Protein AF-A0A1L5KWE6-F1 (afdb_monomer)

pLDDT: mean 94.09, std 4.82, range [75.38, 98.75]

Foldseek 3Di:
DQVCCCVPVVDGPDDDDFAAAAEAEQVRHGDDPVVVRDDDVVVLCVPQNPLLVLLLVLAPGFGPDYHYDDVVSSVVSSVLLVLLVVLLVLLLVLCPPHDAALDADPDDDLLLLQLLQLLLVLLAVLVVCVVVVVRNRNSVSLSCSVPPNLRVPLSVVLVVQLPDPDVVSNSNSSNSSLNSSLLSLLSCCVRRVPSSFVSNVSGDDDDDTSVPDDHDHRDPVSNDPPSNVVVVVVVVVVVVVVVVCVVVVNDPPDDDDDDD

Mean predicted aligned error: 4.68 Å

Sequence (260 aa):
MIFSGLEHMGEVPFNTVFFHGLIRDAQGRKMSKSLGNGVDPLDVISVYGADALRFTLVTGNSPGNDLRFSEEKVSASRNFANKIWNAARFILMNIEGKDIDCALPKKLYTSDKWILNRFNNVTAAVTENLEKFELGMAVSKLYDFIWDDFCDWYIELAKIRMNGADEESADSARRVLVWTMSNTLKLLHPFMPYITEEIWQTLPHDGEALIVAKWPEYDEALSFPQEAKNLENVMALIRAIRTRRNEMNVPPSKKAHIYI

Nearest PDB structures (foldseek):
  1gax-assembly2_B  TM=9.370E-01  e=2.583E-15  Thermus thermophilus
  7d5c-assembly1_A  TM=8.751E-01  e=4.497E-12  Saccharomyces cerevisiae S288C
  5ah5-assembly2_A  TM=8.494E-01  e=1.242E-09  Rhizobium rhizogenes K84
  6ykw-assembly1_A  TM=8.595E-01  e=3.118E-09  Neisseria gonorrhoeae
  6ykk-assembly1_A  TM=7.856E-01  e=2.332E-09  Neisseria gonorrhoeae

Solvent-accessible surface area (backbone atoms only — not comparable to full-atom values): 14800 Å² total; per-residue (Å²): 104,63,68,55,23,42,74,76,70,70,40,76,80,67,96,77,85,88,62,69,41,53,67,17,29,76,88,64,45,77,51,33,82,90,74,69,54,58,78,61,68,66,63,50,30,76,77,51,32,62,40,13,50,46,39,39,70,38,47,90,40,56,81,59,46,65,45,65,49,50,69,68,54,31,52,51,31,30,51,50,53,50,51,52,51,52,53,50,50,54,50,51,72,71,44,66,98,54,95,63,60,62,57,73,53,94,66,75,51,64,70,51,40,24,54,41,25,50,51,32,53,46,38,43,50,30,51,56,23,51,79,68,67,36,51,16,58,20,49,48,53,51,48,49,42,51,49,55,49,42,54,68,40,46,51,56,56,36,51,56,38,57,73,46,90,49,62,70,55,21,51,31,41,53,21,43,52,51,34,52,49,55,54,49,34,60,72,42,28,89,49,27,50,64,68,31,37,59,52,46,74,74,44,72,70,88,80,93,51,62,93,77,51,81,79,81,70,67,49,78,91,40,63,32,70,68,50,29,51,56,50,49,54,53,51,50,50,51,50,51,52,52,52,53,32,56,78,66,69,51,59,88,88,56,88,76,93,82,89,131

Structure (mmCIF, N/CA/C/O backbone):
data_AF-A0A1L5KWE6-F1
#
_entry.id   AF-A0A1L5KWE6-F1
#
loop_
_atom_site.group_PDB
_atom_site.id
_atom_site.type_symbol
_atom_site.label_atom_id
_atom_site.label_alt_id
_atom_site.label_comp_id
_atom_site.label_asym_id
_atom_site.label_entity_id
_atom_site.label_seq_id
_atom_site.pdbx_PDB_ins_code
_atom_site.Cartn_x
_atom_site.Cartn_y
_atom_site.Cartn_z
_atom_site.occupancy
_atom_site.B_iso_or_equiv
_atom_site.auth_seq_id
_atom_site.auth_comp_id
_atom_site.auth_asym_id
_atom_site.auth_atom_id
_atom_site.pdbx_PDB_model_num
ATOM 1 N N . MET A 1 1 ? -17.454 -5.343 32.285 1.00 89.94 1 MET A N 1
ATOM 2 C CA . MET A 1 1 ? -16.500 -6.247 31.604 1.00 89.94 1 MET A CA 1
ATOM 3 C C . MET A 1 1 ? -15.347 -6.613 32.522 1.00 89.94 1 MET A C 1
ATOM 5 O O . MET A 1 1 ? -15.359 -7.734 32.991 1.00 89.94 1 MET A O 1
ATOM 9 N N . ILE A 1 2 ? -14.429 -5.695 32.859 1.00 94.44 2 ILE A N 1
ATOM 10 C CA . ILE A 1 2 ? -13.268 -6.012 33.722 1.00 94.44 2 ILE A CA 1
ATOM 11 C C . ILE A 1 2 ? -13.699 -6.558 35.089 1.00 94.44 2 ILE A C 1
ATOM 13 O O . ILE A 1 2 ? -13.338 -7.676 35.432 1.00 94.44 2 ILE A O 1
ATOM 17 N N . PHE A 1 3 ? -14.535 -5.811 35.821 1.00 95.75 3 PHE A N 1
ATOM 18 C CA . PHE A 1 3 ? -15.067 -6.250 37.118 1.00 95.75 3 PHE A CA 1
ATOM 19 C C . PHE A 1 3 ? -15.735 -7.628 37.045 1.00 95.75 3 PHE A C 1
ATOM 21 O O . PHE A 1 3 ? -15.432 -8.496 37.849 1.00 95.75 3 PHE A O 1
ATOM 28 N N . SER A 1 4 ? -16.599 -7.845 36.052 1.00 96.62 4 SER A N 1
ATOM 29 C CA . SER A 1 4 ? -17.310 -9.116 35.873 1.00 96.62 4 SER A CA 1
ATOM 30 C C . SER A 1 4 ? -16.381 -10.288 35.536 1.00 96.62 4 SER A C 1
ATOM 32 O O . SER A 1 4 ? -16.635 -11.392 35.994 1.00 96.62 4 SER A O 1
ATOM 34 N N . GLY A 1 5 ? -15.321 -10.068 34.748 1.00 97.00 5 GLY A N 1
ATOM 35 C CA . GLY A 1 5 ? -14.329 -11.106 34.444 1.00 97.00 5 GLY A CA 1
ATOM 36 C C . GLY A 1 5 ? -13.553 -11.525 35.690 1.00 97.00 5 GLY A C 1
ATOM 37 O O . GLY A 1 5 ? -13.467 -12.710 35.993 1.00 97.00 5 GLY A O 1
ATOM 38 N N . LEU A 1 6 ? -13.099 -10.548 36.478 1.00 96.75 6 LEU A N 1
ATOM 39 C CA . LEU A 1 6 ? -12.401 -10.819 37.734 1.00 96.75 6 LEU A CA 1
ATOM 40 C C . LEU A 1 6 ? -13.301 -11.526 38.756 1.00 96.75 6 LEU A C 1
ATOM 42 O O . LEU A 1 6 ? -12.870 -12.494 39.369 1.00 96.75 6 LEU A O 1
ATOM 46 N N . GLU A 1 7 ? -14.546 -11.074 38.908 1.00 97.00 7 GLU A N 1
ATOM 47 C CA . GLU A 1 7 ? -15.483 -11.623 39.895 1.00 97.00 7 GLU A CA 1
ATOM 48 C C . GLU A 1 7 ? -15.973 -13.032 39.533 1.00 97.00 7 GLU A C 1
ATOM 50 O O . GLU A 1 7 ? -16.084 -13.893 40.400 1.00 97.00 7 GLU A O 1
ATOM 55 N N . HIS A 1 8 ? -16.294 -13.281 38.261 1.00 98.00 8 HIS A N 1
ATOM 56 C CA . HIS A 1 8 ? -16.962 -14.524 37.859 1.00 98.00 8 HIS A CA 1
ATOM 57 C C . HIS A 1 8 ? -16.028 -15.562 37.236 1.00 98.00 8 HIS A C 1
ATOM 59 O O . HIS A 1 8 ? -16.363 -16.743 37.248 1.00 98.00 8 HIS A O 1
ATOM 65 N N . MET A 1 9 ? -14.880 -15.142 36.698 1.00 96.44 9 MET A N 1
ATOM 66 C CA . MET A 1 9 ? -13.927 -16.023 36.009 1.00 96.44 9 MET A CA 1
ATOM 67 C C . MET A 1 9 ? -12.556 -16.063 36.698 1.00 96.44 9 MET A C 1
ATOM 69 O O . MET A 1 9 ? -11.757 -16.944 36.399 1.00 96.44 9 MET A O 1
ATOM 73 N N . GLY A 1 10 ? -12.268 -15.135 37.621 1.00 96.56 10 GLY A N 1
ATOM 74 C CA . GLY A 1 10 ? -10.981 -15.062 38.322 1.00 96.56 10 GLY A CA 1
ATOM 75 C C . GLY A 1 10 ? -9.814 -14.563 37.461 1.00 96.56 10 GLY A C 1
ATOM 76 O O . GLY A 1 10 ? -8.668 -14.617 37.902 1.00 96.56 10 GLY A O 1
ATOM 77 N N . GLU A 1 11 ? -10.080 -14.063 36.252 1.00 96.25 11 GLU A N 1
ATOM 78 C CA . GLU A 1 11 ? -9.059 -13.627 35.297 1.00 96.25 11 GLU A CA 1
ATOM 79 C C . GLU A 1 11 ? -9.458 -12.345 34.552 1.00 96.25 11 GLU A C 1
ATOM 81 O O . GLU A 1 11 ? -10.630 -11.957 34.490 1.00 96.25 11 GLU A O 1
ATOM 86 N N . VAL A 1 12 ? -8.463 -11.644 33.998 1.00 96.06 12 VAL A N 1
ATOM 87 C CA . VAL A 1 12 ? -8.711 -10.452 33.177 1.00 96.06 12 VAL A CA 1
ATOM 88 C C . VAL A 1 12 ? -9.282 -10.866 31.811 1.00 96.06 12 VAL A C 1
ATOM 90 O O . VAL A 1 12 ? -8.728 -11.751 31.169 1.00 96.06 12 VAL A O 1
ATOM 93 N N . PRO A 1 13 ? -10.360 -10.227 31.315 1.00 95.94 13 PRO A N 1
ATOM 94 C CA . PRO A 1 13 ? -11.033 -10.660 30.082 1.00 95.94 13 PRO A CA 1
ATOM 95 C C . PRO A 1 13 ? -10.270 -10.321 28.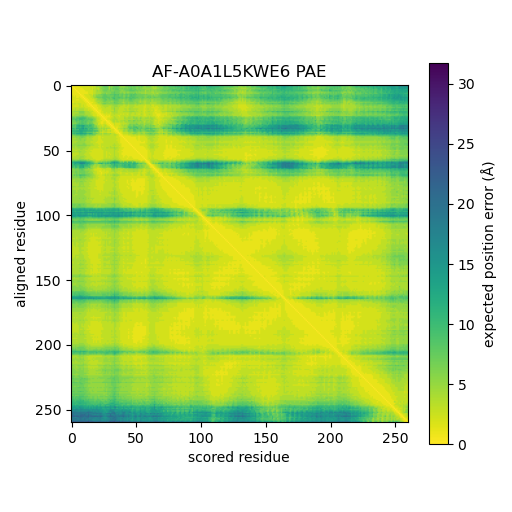789 1.00 95.94 13 PRO A C 1
ATOM 97 O O . PRO A 1 13 ? -10.665 -10.755 27.711 1.00 95.94 13 PRO A O 1
ATOM 100 N N . PHE A 1 14 ? -9.234 -9.485 28.871 1.00 95.38 14 PHE A N 1
ATOM 101 C CA . PHE A 1 14 ? -8.387 -9.078 27.752 1.00 95.38 14 PHE A CA 1
ATOM 102 C C . PHE A 1 14 ? -7.060 -8.522 28.277 1.00 95.38 14 PHE A C 1
ATOM 104 O O . PHE A 1 14 ? -7.020 -7.881 29.329 1.00 95.38 14 PHE A O 1
ATOM 111 N N . ASN A 1 15 ? -5.986 -8.719 27.508 1.00 94.31 15 ASN A N 1
ATOM 112 C CA . ASN A 1 15 ? -4.630 -8.289 27.877 1.00 94.31 15 ASN A CA 1
ATOM 113 C C . ASN A 1 15 ? -4.276 -6.898 27.334 1.00 94.31 15 ASN A C 1
ATOM 115 O O . ASN A 1 15 ? -3.317 -6.271 27.780 1.00 94.31 15 ASN A O 1
ATOM 119 N N . THR A 1 16 ? -5.031 -6.407 26.352 1.00 93.62 16 THR A N 1
ATOM 120 C CA . THR A 1 16 ? -4.781 -5.123 25.694 1.00 93.62 16 THR A CA 1
ATOM 121 C C . THR A 1 16 ? -6.108 -4.467 25.347 1.00 93.62 16 THR A C 1
ATOM 123 O O . THR A 1 16 ? -7.015 -5.119 24.834 1.00 93.62 16 THR A O 1
ATOM 126 N N . VAL A 1 17 ? -6.221 -3.169 25.635 1.00 93.19 17 VAL A N 1
ATOM 127 C CA . VAL A 1 17 ? -7.379 -2.349 25.266 1.00 93.19 17 VAL A CA 1
ATOM 128 C C . VAL A 1 17 ? -6.892 -1.217 24.380 1.00 93.19 17 VAL A C 1
ATOM 130 O O . VAL A 1 17 ? -6.106 -0.379 24.817 1.00 93.19 17 VAL A O 1
ATOM 133 N N . PHE A 1 18 ? -7.370 -1.191 23.141 1.00 90.81 18 PHE A N 1
ATOM 134 C CA . PHE A 1 18 ? -7.074 -0.123 22.199 1.00 90.81 18 PHE A CA 1
ATOM 135 C C . PHE A 1 18 ? -8.194 0.919 22.220 1.00 90.81 18 PHE A C 1
ATOM 137 O O . PHE A 1 18 ? -9.330 0.631 21.844 1.00 90.81 18 PHE A O 1
ATOM 144 N N . PHE A 1 19 ? -7.876 2.136 22.660 1.00 90.31 19 PHE A N 1
ATOM 145 C CA . PHE A 1 19 ? -8.806 3.262 22.639 1.00 90.31 19 PHE A CA 1
ATOM 146 C C . PHE A 1 19 ? -8.541 4.143 21.416 1.00 90.31 19 PHE A C 1
ATOM 148 O O . PHE A 1 19 ? -7.449 4.684 21.245 1.00 90.31 19 PHE A O 1
ATOM 155 N N . HIS A 1 20 ? -9.563 4.336 20.587 1.00 90.19 20 HIS A N 1
ATOM 156 C CA . HIS A 1 20 ? -9.544 5.309 19.499 1.00 90.19 20 HIS A CA 1
ATOM 157 C C . HIS A 1 20 ? -10.384 6.539 19.867 1.00 90.19 20 HIS A C 1
ATOM 159 O O . HIS A 1 20 ? -11.311 6.450 20.676 1.00 90.19 20 HIS A O 1
ATOM 165 N N . GLY A 1 21 ? -10.069 7.692 19.270 1.00 89.19 21 GLY A N 1
ATOM 166 C CA . GLY A 1 21 ? -10.885 8.890 19.440 1.00 89.19 21 GLY A CA 1
ATOM 167 C C . GLY A 1 21 ? -12.236 8.794 18.727 1.00 89.19 21 GLY A C 1
ATOM 168 O O . GLY A 1 21 ? -12.578 7.806 18.069 1.00 89.19 21 GLY A O 1
ATOM 169 N N . LEU A 1 22 ? -13.031 9.844 18.873 1.00 90.56 22 LEU A N 1
ATOM 170 C CA . LEU A 1 22 ? -14.350 9.977 18.274 1.00 90.56 22 LEU A CA 1
ATOM 171 C C . LEU A 1 22 ? -14.261 10.502 16.843 1.00 90.56 22 LEU A C 1
ATOM 173 O O . LEU A 1 22 ? -13.412 11.328 16.505 1.00 90.56 22 LEU A O 1
ATOM 177 N N . ILE A 1 23 ? -15.231 10.097 16.025 1.00 90.06 23 ILE A N 1
ATOM 178 C CA . ILE A 1 23 ? -15.476 10.742 14.739 1.00 90.06 23 ILE A CA 1
ATOM 179 C C . ILE A 1 23 ? -16.300 12.010 14.975 1.00 90.06 23 ILE A C 1
ATOM 181 O O . ILE A 1 23 ? -17.355 12.000 15.620 1.00 90.06 23 ILE A O 1
ATOM 185 N N . ARG A 1 24 ? -15.787 13.124 14.465 1.00 91.44 24 ARG A N 1
ATOM 186 C CA . ARG A 1 24 ? -16.391 14.455 14.526 1.00 91.44 24 ARG A CA 1
ATOM 187 C C . ARG A 1 24 ? -16.827 14.888 13.137 1.00 91.44 24 ARG A C 1
ATOM 189 O O . ARG A 1 24 ? -16.242 14.461 12.143 1.00 91.44 24 ARG A O 1
ATOM 196 N N . ASP A 1 25 ? -17.827 15.759 13.071 1.00 89.19 25 ASP A N 1
ATOM 197 C CA . ASP A 1 25 ? -18.200 16.400 11.810 1.00 89.19 25 ASP A CA 1
ATOM 198 C C . ASP A 1 25 ? -17.075 17.313 11.281 1.00 89.19 25 ASP A C 1
ATOM 200 O O . ASP A 1 25 ? -16.054 17.539 11.945 1.00 89.19 25 ASP A O 1
ATOM 204 N N . ALA A 1 26 ? -17.260 17.858 10.078 1.00 85.75 26 ALA A N 1
ATOM 205 C CA . ALA A 1 26 ? -16.273 18.725 9.434 1.00 85.75 26 ALA A CA 1
ATOM 206 C C . ALA A 1 26 ? -15.937 19.985 10.261 1.00 85.75 26 ALA A C 1
ATOM 208 O O . ALA A 1 26 ? -14.837 20.526 10.148 1.00 85.75 26 ALA A O 1
ATOM 209 N N . GLN A 1 27 ? -16.849 20.431 11.133 1.00 86.62 27 GLN A N 1
ATOM 210 C CA . GLN A 1 27 ? -16.657 21.565 12.042 1.00 86.62 27 GLN A CA 1
ATOM 211 C C . GLN A 1 27 ? -16.052 21.153 13.399 1.00 86.62 27 GLN A C 1
ATOM 213 O O . GLN A 1 27 ? -15.811 22.006 14.252 1.00 86.62 27 GLN A O 1
ATOM 218 N N . GLY A 1 28 ? -15.775 19.865 13.623 1.00 87.69 28 GLY A N 1
ATOM 219 C CA . GLY A 1 28 ? -15.200 19.346 14.864 1.00 87.69 28 GLY A CA 1
ATOM 220 C C . GLY A 1 28 ? -16.219 19.101 15.984 1.00 87.69 28 GLY A C 1
ATOM 221 O O . GLY A 1 28 ? -15.829 18.843 17.127 1.00 87.69 28 GLY A O 1
ATOM 222 N N . ARG A 1 29 ? -17.522 19.150 15.702 1.00 88.00 29 ARG A N 1
ATOM 223 C CA . ARG A 1 29 ? -18.558 18.813 16.685 1.00 88.00 29 ARG A CA 1
ATOM 224 C C . ARG A 1 29 ? -18.723 17.301 16.748 1.00 88.00 29 ARG A C 1
ATOM 226 O O . ARG A 1 29 ? -18.550 16.593 15.758 1.00 88.00 29 ARG A O 1
ATOM 233 N N . LYS A 1 30 ? -19.068 16.795 17.931 1.00 88.44 30 LYS A N 1
ATOM 234 C CA . LYS A 1 30 ? -19.412 15.380 18.101 1.00 88.44 30 LYS A CA 1
ATOM 235 C C . LYS A 1 30 ? -20.597 15.051 17.188 1.00 88.44 30 LYS A C 1
ATOM 237 O O . LYS A 1 30 ? -21.581 15.791 17.191 1.00 88.44 30 LYS A O 1
ATOM 242 N N . MET A 1 31 ? -20.505 13.962 16.431 1.00 89.12 31 MET A N 1
ATOM 243 C CA . MET A 1 31 ? -21.646 13.470 15.662 1.00 89.12 31 MET A CA 1
ATOM 244 C C . MET A 1 31 ? -22.722 12.941 16.618 1.00 89.12 31 MET A C 1
ATOM 246 O O . MET A 1 31 ? -22.428 12.162 17.530 1.00 89.12 31 MET A O 1
ATOM 250 N N . SER A 1 32 ? -23.970 13.374 16.445 1.00 86.38 32 SER A N 1
ATOM 251 C CA . SER A 1 32 ? -25.102 12.874 17.225 1.00 86.38 32 SER A CA 1
ATOM 252 C C . SER A 1 32 ? -26.415 12.959 16.448 1.00 86.38 32 SER A C 1
ATOM 254 O O . SER A 1 32 ? -26.609 13.820 15.592 1.00 86.38 32 SER A O 1
ATOM 256 N N . LYS A 1 33 ? -27.363 12.083 16.801 1.00 85.25 33 LYS A N 1
ATOM 257 C CA . LYS A 1 33 ? -28.725 12.127 16.248 1.00 85.25 33 LYS A CA 1
ATOM 258 C C . LYS A 1 33 ? -29.435 13.445 16.575 1.00 85.25 33 LYS A C 1
ATOM 260 O O . LYS A 1 33 ? -30.157 13.962 15.737 1.00 85.25 33 LYS A O 1
ATOM 265 N N . SER A 1 34 ? -29.208 14.006 17.767 1.00 86.19 34 SER A N 1
ATOM 266 C CA . SER A 1 34 ? -29.850 15.255 18.200 1.00 86.19 34 SER A CA 1
ATOM 267 C C . SER A 1 34 ? -29.360 16.492 17.445 1.00 86.19 34 SER A C 1
ATOM 269 O O . SER A 1 34 ? -30.128 17.433 17.281 1.00 86.19 34 SER A O 1
ATOM 271 N N . LEU A 1 35 ? -28.107 16.500 16.980 1.00 82.62 35 LEU A N 1
ATOM 272 C CA . LEU A 1 35 ? -27.546 17.588 16.173 1.00 82.62 35 LEU A CA 1
ATOM 273 C C . LEU A 1 35 ? -27.816 17.419 14.672 1.00 82.62 35 LEU A C 1
ATOM 275 O O . LEU A 1 35 ? -27.500 18.325 13.905 1.00 82.62 35 LEU A O 1
ATOM 279 N N . GLY A 1 36 ? -28.352 16.268 14.246 1.00 85.38 36 GLY A N 1
ATOM 280 C CA . GLY A 1 36 ? -28.607 15.967 12.835 1.00 85.38 36 GLY A CA 1
ATOM 281 C C . GLY A 1 36 ? -27.348 15.968 11.960 1.00 85.38 36 GLY A C 1
ATOM 282 O O . GLY A 1 36 ? -27.456 16.074 10.747 1.00 85.38 36 GLY A O 1
ATOM 283 N N . ASN A 1 37 ? -26.157 15.881 12.563 1.00 87.75 37 ASN A N 1
ATOM 284 C CA . ASN A 1 37 ? -24.856 15.943 11.885 1.00 87.75 37 ASN A CA 1
ATOM 285 C C . ASN A 1 37 ? -24.174 14.568 11.778 1.00 87.75 37 ASN A C 1
ATOM 287 O O . ASN A 1 37 ? -22.972 14.490 11.524 1.00 87.75 37 ASN A O 1
ATOM 291 N N . GLY A 1 38 ? -24.917 13.491 12.048 1.00 85.88 38 GLY A N 1
ATOM 292 C CA . GLY A 1 38 ? -24.439 12.130 11.847 1.00 85.88 38 GLY A CA 1
ATOM 293 C C . GLY A 1 38 ? -24.339 11.815 10.360 1.00 85.88 38 GLY A C 1
ATOM 294 O O . GLY A 1 38 ? -25.236 12.159 9.597 1.00 85.88 38 GLY A O 1
ATOM 295 N N . VAL A 1 39 ? -23.255 11.152 9.972 1.00 87.31 39 VAL A N 1
ATOM 296 C CA . VAL A 1 39 ? -23.064 10.629 8.618 1.00 87.31 39 VAL A CA 1
ATOM 297 C C . VAL A 1 39 ? -23.303 9.126 8.666 1.00 87.31 39 VAL A C 1
ATOM 299 O O . VAL A 1 39 ? -22.670 8.439 9.473 1.00 87.31 39 VAL A O 1
ATOM 302 N N . ASP A 1 40 ? -24.221 8.621 7.842 1.00 91.25 40 ASP A N 1
ATOM 303 C CA . ASP A 1 40 ? -24.430 7.180 7.720 1.00 91.25 40 ASP A CA 1
ATOM 304 C C . ASP A 1 40 ? -23.263 6.571 6.921 1.00 91.25 40 ASP A C 1
ATOM 306 O O . ASP A 1 40 ? -23.005 6.994 5.789 1.00 91.25 40 ASP A O 1
ATOM 310 N N . PRO A 1 41 ? -22.518 5.596 7.475 1.00 93.81 41 PRO A N 1
ATOM 311 C CA . PRO A 1 41 ? -21.447 4.943 6.735 1.00 93.81 41 PRO A CA 1
ATOM 312 C C . PRO A 1 41 ? -21.939 4.274 5.444 1.00 93.81 41 PRO A C 1
ATOM 314 O O . PRO A 1 41 ? -21.176 4.222 4.484 1.00 93.81 41 PRO A O 1
ATOM 317 N N . LEU A 1 42 ? -23.184 3.790 5.380 1.00 96.56 42 LEU A N 1
ATOM 318 C CA . LEU A 1 42 ? -23.729 3.147 4.182 1.00 96.56 42 LEU A CA 1
ATOM 319 C C . LEU A 1 42 ? -23.924 4.139 3.033 1.00 96.56 42 LEU A C 1
ATOM 321 O O . LEU A 1 42 ? -23.624 3.798 1.888 1.00 96.56 42 LEU A O 1
ATOM 325 N N . ASP A 1 43 ? -24.322 5.375 3.336 1.00 95.31 43 ASP A N 1
ATOM 326 C CA . ASP A 1 43 ? -24.426 6.439 2.334 1.00 95.31 43 ASP A CA 1
ATOM 327 C C . ASP A 1 43 ? -23.044 6.736 1.738 1.00 95.31 43 ASP A C 1
ATOM 329 O O . ASP A 1 43 ? -22.874 6.764 0.518 1.00 95.31 43 ASP A O 1
ATOM 333 N N . VAL A 1 44 ? -22.017 6.851 2.587 1.00 95.75 44 VAL A N 1
ATOM 334 C CA . VAL A 1 44 ? -20.631 7.073 2.142 1.00 95.75 44 VAL A CA 1
ATOM 335 C C . VAL A 1 44 ? -20.122 5.896 1.307 1.00 95.75 44 VAL A C 1
ATOM 337 O O . VAL A 1 44 ? -19.504 6.103 0.262 1.00 95.75 44 VAL A O 1
ATOM 340 N N . ILE A 1 45 ? -20.400 4.660 1.731 1.00 97.75 45 ILE A N 1
ATOM 341 C CA . ILE A 1 45 ? -20.016 3.442 1.006 1.00 97.75 45 ILE A CA 1
ATOM 342 C C . ILE A 1 45 ? -20.678 3.396 -0.372 1.00 97.75 45 ILE A C 1
ATOM 344 O O . ILE A 1 45 ? -20.007 3.048 -1.340 1.00 97.75 45 ILE A O 1
ATOM 348 N N . SER A 1 46 ? -21.951 3.780 -0.484 1.00 97.38 46 SER A N 1
ATOM 349 C CA . SER A 1 46 ? -22.670 3.771 -1.763 1.00 97.38 46 SER A CA 1
ATOM 350 C C . SER A 1 46 ? -22.056 4.713 -2.808 1.00 97.38 46 SER A C 1
ATOM 352 O O . SER A 1 46 ? -22.127 4.435 -4.003 1.00 97.38 46 SER A O 1
ATOM 354 N N . VAL A 1 47 ? -21.407 5.796 -2.362 1.00 97.06 47 VAL A N 1
ATOM 355 C CA . VAL A 1 47 ? -20.796 6.812 -3.233 1.00 97.06 47 VAL A CA 1
ATOM 356 C C . VAL A 1 47 ? -19.310 6.545 -3.489 1.00 97.06 47 VAL A C 1
ATOM 358 O O . VAL A 1 47 ? -18.835 6.703 -4.615 1.00 97.06 47 VAL A O 1
ATOM 361 N N . TYR A 1 48 ? -18.555 6.168 -2.454 1.00 97.31 48 TYR A N 1
ATOM 362 C CA . TYR A 1 48 ? -17.088 6.104 -2.505 1.00 97.31 48 TYR A CA 1
ATOM 363 C C . TYR A 1 48 ? -16.515 4.687 -2.383 1.00 97.31 48 TYR A C 1
ATOM 365 O O . TYR A 1 48 ? -15.344 4.481 -2.702 1.00 97.31 48 TYR A O 1
ATOM 373 N N . GLY A 1 49 ? -17.316 3.715 -1.947 1.00 97.56 49 GLY A N 1
ATOM 374 C CA . GLY A 1 49 ? -16.895 2.341 -1.680 1.00 97.56 49 GLY A CA 1
ATOM 375 C C . GLY A 1 49 ? -16.404 2.108 -0.246 1.00 97.56 49 GLY A C 1
ATOM 376 O O . GLY A 1 49 ? -15.941 3.017 0.450 1.00 97.56 49 GLY A O 1
ATOM 377 N N . ALA A 1 50 ? -16.489 0.851 0.198 1.00 98.19 50 ALA A N 1
ATOM 378 C CA . ALA A 1 50 ? -16.111 0.443 1.552 1.00 98.19 50 ALA A CA 1
ATOM 379 C C . ALA A 1 50 ? -14.620 0.631 1.844 1.00 98.19 50 ALA A C 1
ATOM 381 O O . ALA A 1 50 ? -14.266 1.114 2.920 1.00 98.19 50 ALA A O 1
ATOM 382 N N . ASP A 1 51 ? -13.751 0.325 0.882 1.00 98.31 51 ASP A N 1
ATOM 383 C CA . ASP A 1 51 ? -12.308 0.494 1.057 1.00 98.31 51 ASP A CA 1
ATOM 384 C C . ASP A 1 51 ? -11.908 1.957 1.223 1.00 98.31 51 ASP A C 1
ATOM 386 O O . ASP A 1 51 ? -11.076 2.268 2.070 1.00 98.31 51 ASP A O 1
ATOM 390 N N . ALA A 1 52 ? -12.535 2.875 0.480 1.00 97.75 52 ALA A N 1
ATOM 391 C CA . ALA A 1 52 ? -12.258 4.302 0.612 1.00 97.75 52 ALA A CA 1
ATOM 392 C C . ALA A 1 52 ? -12.609 4.814 2.017 1.00 97.75 52 ALA A C 1
ATOM 394 O O . ALA A 1 52 ? -11.832 5.560 2.620 1.00 97.75 52 ALA A O 1
ATOM 395 N N . LEU A 1 53 ? -13.751 4.383 2.568 1.00 97.00 53 LEU A N 1
ATOM 396 C CA . LEU A 1 53 ? -14.144 4.728 3.933 1.00 97.00 53 LEU A CA 1
ATOM 397 C C . LEU A 1 53 ? -13.187 4.115 4.966 1.00 97.00 53 LEU A C 1
ATOM 399 O O . LEU A 1 53 ? -12.682 4.844 5.819 1.00 97.00 53 LEU A O 1
ATOM 403 N N . ARG A 1 54 ? -12.889 2.810 4.877 1.00 97.12 54 ARG A N 1
ATOM 404 C CA . ARG A 1 54 ? -11.952 2.128 5.791 1.00 97.12 54 ARG A CA 1
ATOM 405 C C . ARG A 1 54 ? -10.588 2.810 5.800 1.00 97.12 54 ARG A C 1
ATOM 407 O O . ARG A 1 54 ? -10.082 3.157 6.864 1.00 97.12 54 ARG A O 1
ATOM 414 N N . PHE A 1 55 ? -10.039 3.065 4.616 1.00 96.50 55 PHE A N 1
ATOM 415 C CA . PHE A 1 55 ? -8.747 3.719 4.455 1.00 96.50 55 PHE A CA 1
ATOM 416 C C . PHE A 1 55 ? -8.750 5.130 5.055 1.00 96.50 55 PHE A C 1
ATOM 418 O O . PHE A 1 55 ? -7.824 5.494 5.778 1.00 96.50 55 PHE A O 1
ATOM 425 N N . THR A 1 56 ? -9.828 5.898 4.858 1.00 95.12 56 THR A N 1
ATOM 426 C CA . THR A 1 56 ? -9.976 7.245 5.438 1.00 95.12 56 THR A CA 1
ATOM 427 C C . THR A 1 56 ? -9.989 7.233 6.965 1.00 95.12 56 THR A C 1
ATOM 429 O O . THR A 1 56 ? -9.420 8.128 7.585 1.00 95.12 56 THR A O 1
ATOM 432 N N . LEU A 1 57 ? -10.643 6.246 7.583 1.00 93.38 57 LEU A N 1
ATOM 433 C CA . LEU A 1 57 ? -10.774 6.166 9.042 1.00 93.38 57 LEU A CA 1
ATOM 434 C C . LEU A 1 57 ? -9.459 5.793 9.740 1.00 93.38 57 LEU A C 1
ATOM 436 O O . LEU A 1 57 ? -9.261 6.145 10.904 1.00 93.38 57 LEU A O 1
ATOM 440 N N . VAL A 1 58 ? -8.571 5.091 9.035 1.00 92.81 58 VAL A N 1
ATOM 441 C CA . VAL A 1 58 ? -7.253 4.696 9.547 1.00 92.81 58 VAL A CA 1
ATOM 442 C C . VAL A 1 58 ? -6.188 5.756 9.240 1.00 92.81 58 VAL A C 1
ATOM 444 O O . VAL A 1 58 ? -5.299 5.999 10.056 1.00 92.81 58 VAL A O 1
ATOM 447 N N . THR A 1 59 ? -6.277 6.419 8.087 1.00 89.06 59 THR A N 1
ATOM 448 C CA . THR A 1 59 ? -5.256 7.366 7.622 1.00 89.06 59 THR A CA 1
ATOM 449 C C . THR A 1 59 ? -5.249 8.661 8.429 1.00 89.06 59 THR A C 1
ATOM 451 O O . THR A 1 59 ? -6.282 9.294 8.650 1.00 89.06 59 THR A O 1
ATOM 454 N N . GLY A 1 60 ? -4.053 9.102 8.830 1.00 75.38 60 GLY A N 1
ATOM 455 C CA . GLY A 1 60 ? -3.868 10.365 9.549 1.00 75.38 60 GLY A CA 1
ATOM 456 C C . GLY A 1 60 ? -4.475 10.371 10.954 1.00 75.38 60 GLY A C 1
ATOM 457 O O . GLY A 1 60 ? -4.718 11.447 11.501 1.00 75.38 60 GLY A O 1
ATOM 458 N N . ASN A 1 61 ? -4.735 9.190 11.524 1.00 77.31 61 ASN A N 1
ATOM 459 C CA . ASN A 1 61 ? -5.229 9.038 12.881 1.00 77.31 61 ASN A CA 1
ATOM 460 C C . ASN A 1 61 ? -4.156 8.409 13.780 1.00 77.31 61 ASN A C 1
ATOM 462 O O . ASN A 1 61 ? -3.649 7.323 13.495 1.00 77.31 61 ASN A O 1
ATOM 466 N N . SER A 1 62 ? -3.836 9.085 14.880 1.00 78.88 62 SER A N 1
ATOM 467 C CA . SER A 1 62 ? -3.041 8.507 15.967 1.00 78.88 62 SER A CA 1
ATOM 468 C C . SER A 1 62 ? -3.990 8.011 17.059 1.00 78.88 62 SER A C 1
ATOM 470 O O . SER A 1 62 ? -5.007 8.669 17.305 1.00 78.88 62 SER A O 1
ATOM 472 N N . PRO A 1 63 ? -3.685 6.894 17.742 1.00 78.06 63 PRO A N 1
ATOM 473 C CA . PRO A 1 63 ? -4.519 6.397 18.833 1.00 78.06 63 PRO A CA 1
ATOM 474 C C . PRO A 1 63 ? -4.857 7.500 19.848 1.00 78.06 63 PRO A C 1
ATOM 476 O O . PRO A 1 63 ? -4.001 8.299 20.223 1.00 78.06 63 PRO A O 1
ATOM 479 N N . GLY A 1 64 ? -6.124 7.567 20.261 1.00 80.31 64 GLY A N 1
ATOM 480 C CA . GLY A 1 64 ? -6.635 8.588 21.184 1.00 80.31 64 GLY A CA 1
ATOM 481 C C . GLY A 1 64 ? -7.011 9.949 20.576 1.00 80.31 64 GLY A C 1
ATOM 482 O O . GLY A 1 64 ? -7.700 10.713 21.249 1.00 80.31 64 GLY A O 1
ATOM 483 N N . ASN A 1 65 ? -6.644 10.255 19.325 1.00 86.69 65 ASN A N 1
ATOM 484 C CA . ASN A 1 65 ? -7.050 11.505 18.675 1.00 86.69 65 ASN A CA 1
ATOM 485 C C . ASN A 1 65 ? -8.423 11.392 18.003 1.00 86.69 65 ASN A C 1
ATOM 487 O O . ASN A 1 65 ? -8.775 10.372 17.411 1.00 86.69 65 ASN A O 1
ATOM 491 N N . ASP A 1 66 ? -9.193 12.478 18.068 1.00 89.19 66 ASP A N 1
ATOM 492 C CA . ASP A 1 66 ? -10.464 12.576 17.358 1.00 89.19 66 ASP A CA 1
ATOM 493 C C . ASP A 1 66 ? -10.235 12.872 15.869 1.00 89.19 66 ASP A C 1
ATOM 495 O O . ASP A 1 66 ? -9.485 13.782 15.503 1.00 89.19 66 ASP A O 1
ATOM 499 N N . LEU A 1 67 ? -10.953 12.160 15.002 1.00 89.19 67 LEU A N 1
ATOM 500 C CA . LEU A 1 67 ? -10.893 12.347 13.555 1.00 89.19 67 LEU A CA 1
ATOM 501 C C . LEU A 1 67 ? -12.046 13.239 13.094 1.00 89.19 67 LEU A C 1
ATOM 503 O O . LEU A 1 67 ? -13.213 12.955 13.355 1.00 89.19 67 LEU A O 1
ATOM 507 N N . ARG A 1 68 ? -11.736 14.298 12.341 1.00 90.19 68 ARG A N 1
ATOM 508 C CA . ARG A 1 68 ? -12.756 15.058 11.603 1.00 90.19 68 ARG A CA 1
ATOM 509 C C . ARG A 1 68 ? -13.058 14.362 10.285 1.00 90.19 68 ARG A C 1
ATOM 511 O O . ARG A 1 68 ? -12.161 14.228 9.445 1.00 90.19 68 ARG A O 1
ATOM 518 N N . PHE A 1 69 ? -14.312 13.964 10.112 1.00 90.44 69 PHE A N 1
ATOM 519 C CA . PHE A 1 69 ? -14.824 13.447 8.856 1.00 90.44 69 PHE A CA 1
ATOM 520 C C . PHE A 1 69 ? -14.933 14.581 7.831 1.00 90.44 69 PHE A C 1
ATOM 522 O O . PHE A 1 69 ? -15.511 15.632 8.114 1.00 90.44 69 PHE A O 1
ATOM 529 N N . SER A 1 70 ? -14.394 14.360 6.633 1.00 91.00 70 SER A N 1
ATOM 530 C CA . SER A 1 70 ? -14.682 15.192 5.468 1.00 91.00 70 SER A CA 1
ATOM 531 C C . SER A 1 70 ? -14.796 14.318 4.227 1.00 91.00 70 SER A C 1
ATOM 533 O O . SER A 1 70 ? -14.006 13.393 4.030 1.00 91.00 70 SER A O 1
ATOM 535 N N . GLU A 1 71 ? -15.763 14.633 3.371 1.00 92.25 71 GLU A N 1
ATOM 536 C CA . GLU A 1 71 ? -15.938 13.936 2.094 1.00 92.25 71 GLU A CA 1
ATOM 537 C C . GLU A 1 71 ? -14.716 14.084 1.183 1.00 92.25 71 GLU A C 1
ATOM 539 O O . GLU A 1 71 ? -14.386 13.164 0.444 1.00 92.25 71 GLU A O 1
ATOM 544 N N . GLU A 1 72 ? -13.988 15.198 1.285 1.00 94.12 72 GLU A N 1
ATOM 545 C CA . GLU A 1 72 ? -12.733 15.409 0.559 1.00 94.12 72 GLU A CA 1
ATOM 546 C C . GLU A 1 72 ? -11.695 14.324 0.884 1.00 94.12 72 GLU A C 1
ATOM 548 O O . GLU A 1 72 ? -11.080 13.768 -0.026 1.00 94.12 72 GLU A O 1
ATOM 553 N N . LYS A 1 73 ? -11.547 13.953 2.164 1.00 93.50 73 LYS A N 1
ATOM 554 C CA . LYS A 1 73 ? -10.640 12.869 2.573 1.00 93.50 73 LYS A CA 1
ATOM 555 C C . LYS A 1 73 ? -11.105 11.508 2.056 1.00 93.50 73 LYS A C 1
ATOM 557 O O . LYS A 1 73 ? -10.276 10.701 1.638 1.00 93.50 73 LYS A O 1
ATOM 562 N N . VAL A 1 74 ? -12.416 11.262 2.037 1.00 95.62 74 VAL A N 1
ATOM 563 C CA . VAL A 1 74 ? -12.973 10.022 1.473 1.00 95.62 74 VAL A CA 1
ATOM 564 C C . VAL A 1 74 ? -12.739 9.957 -0.036 1.00 95.62 74 VAL A C 1
ATOM 566 O O . VAL A 1 74 ? -12.299 8.933 -0.556 1.00 95.62 74 VAL A O 1
ATOM 569 N N . SER A 1 75 ? -12.945 11.071 -0.738 1.00 97.12 75 SER A N 1
ATOM 570 C CA . SER A 1 75 ? -12.663 11.210 -2.167 1.00 97.12 75 SER A CA 1
ATOM 571 C C . SER A 1 75 ? -11.181 10.977 -2.482 1.00 97.12 75 SER A C 1
ATOM 573 O O . SER A 1 75 ? -10.859 10.252 -3.425 1.00 97.12 75 SER A O 1
ATOM 575 N N . ALA A 1 76 ? -10.266 11.505 -1.662 1.00 96.31 76 ALA A N 1
ATOM 576 C CA . ALA A 1 76 ? -8.834 11.240 -1.787 1.00 96.31 76 ALA A CA 1
ATOM 577 C C . ALA A 1 76 ? -8.509 9.742 -1.636 1.00 96.31 76 ALA A C 1
ATOM 579 O O . ALA A 1 76 ? -7.806 9.181 -2.476 1.00 96.31 76 ALA A O 1
ATOM 580 N N . SER A 1 77 ? -9.097 9.067 -0.645 1.00 97.00 77 SER A N 1
ATOM 581 C CA . SER A 1 77 ? -8.934 7.618 -0.450 1.00 97.00 77 SER A CA 1
ATOM 582 C C . SER A 1 77 ? -9.513 6.794 -1.606 1.00 97.00 77 SER A C 1
ATOM 584 O O . SER A 1 77 ? -8.911 5.809 -2.032 1.00 97.00 77 SER A O 1
ATOM 586 N N . ARG A 1 78 ? -10.640 7.219 -2.194 1.00 97.88 78 ARG A N 1
ATOM 587 C CA . ARG A 1 78 ? -11.177 6.618 -3.427 1.00 97.88 78 ARG A CA 1
ATOM 588 C C . ARG A 1 78 ? -10.210 6.796 -4.601 1.00 97.88 78 ARG A C 1
ATOM 590 O O . ARG A 1 78 ? -10.005 5.873 -5.384 1.00 97.88 78 ARG A O 1
ATOM 597 N N . ASN A 1 79 ? -9.606 7.975 -4.743 1.00 97.50 79 ASN A N 1
ATOM 598 C CA . ASN A 1 79 ? -8.627 8.233 -5.802 1.00 97.50 79 ASN A CA 1
ATOM 599 C C . ASN A 1 79 ? -7.362 7.379 -5.622 1.00 97.50 79 ASN A C 1
ATOM 601 O O . ASN A 1 79 ? -6.811 6.908 -6.616 1.00 97.50 79 ASN A O 1
ATOM 605 N N . PHE A 1 80 ? -6.949 7.122 -4.379 1.00 97.81 80 PHE A N 1
ATOM 606 C CA . PHE A 1 80 ? -5.887 6.167 -4.070 1.00 97.81 80 PHE A CA 1
ATOM 607 C C . PHE A 1 80 ? -6.255 4.737 -4.491 1.00 97.81 80 PHE A C 1
ATOM 609 O O . PHE A 1 80 ? -5.484 4.105 -5.210 1.00 97.81 80 PHE A O 1
ATOM 616 N N . ALA A 1 81 ? -7.467 4.267 -4.168 1.00 98.00 81 ALA A N 1
ATOM 617 C CA . ALA A 1 81 ? -7.982 2.982 -4.658 1.00 98.00 81 ALA A CA 1
ATOM 618 C C . ALA A 1 81 ? -7.892 2.885 -6.194 1.00 98.00 81 ALA A C 1
ATOM 620 O O . ALA A 1 81 ? -7.381 1.916 -6.753 1.00 98.00 81 ALA A O 1
ATOM 621 N N . ASN A 1 82 ? -8.311 3.948 -6.888 1.00 97.69 82 ASN A N 1
ATOM 622 C CA . ASN A 1 82 ? -8.239 4.027 -8.344 1.00 97.69 82 ASN A CA 1
ATOM 623 C C . ASN A 1 82 ? -6.789 4.034 -8.871 1.00 97.69 82 ASN A C 1
ATOM 625 O O . ASN A 1 82 ? -6.517 3.476 -9.932 1.00 97.69 82 ASN A O 1
ATOM 629 N N . LYS A 1 83 ? -5.830 4.641 -8.160 1.00 97.25 83 LYS A N 1
ATOM 630 C CA . LYS A 1 83 ? -4.399 4.581 -8.515 1.00 97.25 83 LYS A CA 1
ATOM 631 C C . LYS A 1 83 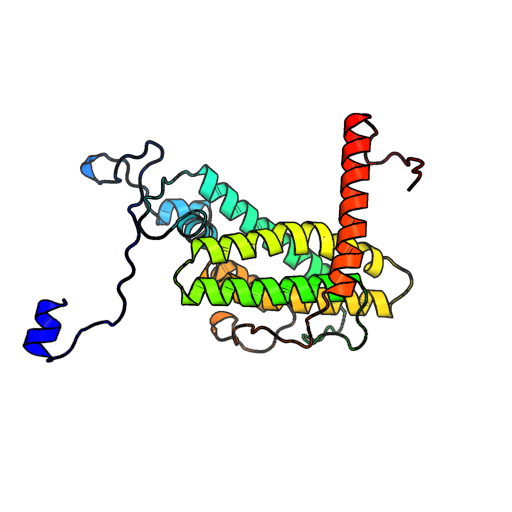? -3.897 3.131 -8.482 1.00 97.25 83 LYS A C 1
ATOM 633 O O . LYS A 1 83 ? -3.251 2.712 -9.441 1.00 97.25 83 LYS A O 1
ATOM 638 N N . ILE A 1 84 ? -4.258 2.362 -7.451 1.00 98.06 84 ILE A N 1
ATOM 639 C CA . ILE A 1 84 ? -3.903 0.936 -7.328 1.00 98.06 84 ILE A CA 1
ATOM 640 C C . ILE A 1 84 ? -4.533 0.125 -8.466 1.00 98.06 84 ILE A C 1
ATOM 642 O O . ILE A 1 84 ? -3.835 -0.637 -9.132 1.00 98.06 84 ILE A O 1
ATOM 646 N N . TRP A 1 85 ? -5.819 0.349 -8.756 1.00 98.19 85 TRP A N 1
ATOM 647 C CA . TRP A 1 85 ? -6.505 -0.284 -9.887 1.00 98.19 85 TRP A CA 1
ATOM 648 C C . TRP A 1 85 ? -5.810 -0.007 -11.225 1.00 98.19 85 TRP A C 1
ATOM 650 O O . TRP A 1 85 ? -5.589 -0.913 -12.025 1.00 98.19 85 TRP A O 1
ATOM 660 N N . ASN A 1 86 ? -5.414 1.243 -11.475 1.00 97.94 86 ASN A N 1
ATOM 661 C CA . ASN A 1 86 ? -4.716 1.609 -12.707 1.00 97.94 86 ASN A CA 1
ATOM 662 C C . ASN A 1 86 ? -3.324 0.969 -12.804 1.00 97.94 86 ASN A C 1
ATOM 664 O O . ASN A 1 86 ? -2.929 0.550 -13.893 1.00 97.94 86 ASN A O 1
ATOM 668 N N . ALA A 1 87 ? -2.598 0.863 -11.688 1.00 98.06 87 ALA A N 1
ATOM 669 C CA . ALA A 1 87 ? -1.330 0.142 -11.637 1.00 98.06 87 ALA A CA 1
ATOM 670 C C . ALA A 1 87 ? -1.527 -1.353 -11.945 1.00 98.06 87 ALA A C 1
ATOM 672 O O . ALA A 1 87 ? -0.815 -1.897 -12.786 1.00 98.06 87 ALA A O 1
ATOM 673 N N . ALA A 1 88 ? -2.538 -1.995 -11.349 1.00 97.75 88 ALA A N 1
ATOM 674 C CA . ALA A 1 88 ? -2.889 -3.388 -11.626 1.00 97.75 88 ALA A CA 1
ATOM 675 C C . ALA A 1 88 ? -3.237 -3.609 -13.098 1.00 97.75 88 ALA A C 1
ATOM 677 O O . ALA A 1 88 ? -2.676 -4.484 -13.752 1.00 97.75 88 ALA A O 1
ATOM 678 N N . ARG A 1 89 ? -4.113 -2.762 -13.646 1.00 97.69 89 ARG A N 1
ATOM 679 C CA . ARG A 1 89 ? -4.519 -2.814 -15.051 1.00 97.69 89 ARG A CA 1
ATOM 680 C C . ARG A 1 89 ? -3.323 -2.667 -15.987 1.00 97.69 89 ARG A C 1
ATOM 682 O O . ARG A 1 89 ? -3.233 -3.386 -16.976 1.00 97.69 89 ARG A O 1
ATOM 689 N N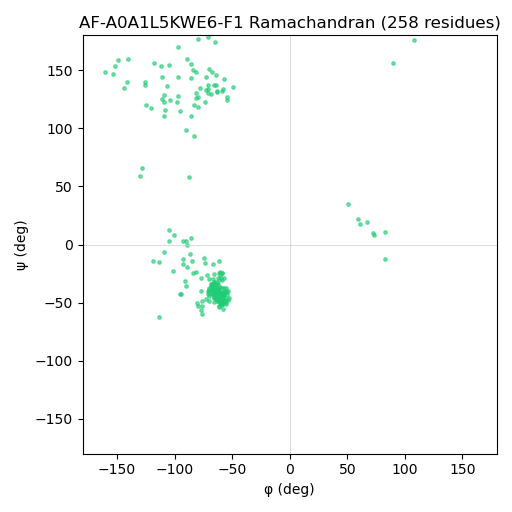 . PHE A 1 90 ? -2.403 -1.753 -15.677 1.00 97.12 90 PHE A N 1
ATOM 690 C CA . PHE A 1 90 ? -1.168 -1.600 -16.438 1.00 97.12 90 PHE A CA 1
ATOM 691 C C . PHE A 1 90 ? -0.337 -2.889 -16.433 1.00 97.12 90 PHE A C 1
ATOM 693 O O . PHE A 1 90 ? 0.141 -3.293 -17.492 1.00 97.12 90 PHE A O 1
ATOM 700 N N . ILE A 1 91 ? -0.181 -3.538 -15.276 1.00 97.06 91 ILE A N 1
ATOM 701 C CA . ILE A 1 91 ? 0.551 -4.806 -15.159 1.00 97.06 91 ILE A CA 1
ATOM 702 C C . ILE A 1 91 ? -0.155 -5.896 -15.968 1.00 97.06 91 ILE A C 1
ATOM 704 O O . ILE A 1 91 ? 0.493 -6.526 -16.798 1.00 97.06 91 ILE A O 1
ATOM 708 N N . LEU A 1 92 ? -1.472 -6.051 -15.807 1.00 96.00 92 LEU A N 1
ATOM 709 C CA . LEU A 1 92 ? -2.272 -7.068 -16.492 1.00 96.00 92 LEU A CA 1
ATOM 710 C C . LEU A 1 92 ? -2.154 -6.966 -18.021 1.00 96.00 92 LEU A C 1
ATOM 712 O O . LEU A 1 92 ? -1.826 -7.943 -18.687 1.00 96.00 92 LEU A O 1
ATOM 716 N N . MET A 1 93 ? -2.302 -5.757 -18.574 1.00 95.62 93 MET A N 1
ATOM 717 C CA . MET A 1 93 ? -2.127 -5.498 -20.013 1.00 95.62 93 MET A CA 1
ATOM 718 C C . MET A 1 93 ? -0.719 -5.834 -20.524 1.00 95.62 93 MET A C 1
ATOM 720 O O . MET A 1 93 ? -0.513 -6.033 -21.716 1.00 95.62 93 MET A O 1
ATOM 724 N N . ASN A 1 94 ? 0.271 -5.844 -19.634 1.00 94.62 94 ASN A N 1
ATOM 725 C CA . ASN A 1 94 ? 1.655 -6.143 -19.960 1.00 94.62 94 ASN A CA 1
ATOM 726 C C . ASN A 1 94 ? 1.997 -7.628 -19.776 1.00 94.62 94 ASN A C 1
ATOM 728 O O . ASN A 1 94 ? 3.044 -8.066 -20.240 1.00 94.62 94 ASN A O 1
ATOM 732 N N . ILE A 1 95 ? 1.161 -8.425 -19.130 1.00 94.06 95 ILE A N 1
ATOM 733 C CA . ILE A 1 95 ? 1.408 -9.865 -18.967 1.00 94.06 95 ILE A CA 1
ATOM 734 C C . ILE A 1 95 ? 0.450 -10.719 -19.800 1.00 94.06 95 ILE A C 1
ATOM 736 O O . ILE A 1 95 ? 0.636 -11.926 -19.889 1.00 94.06 95 ILE A O 1
ATOM 740 N N . GLU A 1 96 ? -0.543 -10.105 -20.444 1.00 90.69 96 GLU A N 1
ATOM 741 C CA . GLU A 1 96 ? -1.484 -10.796 -21.320 1.00 90.69 96 GLU A CA 1
ATOM 742 C C . GLU A 1 96 ? -0.758 -11.597 -22.417 1.00 90.69 96 GLU A C 1
ATOM 744 O O . GLU A 1 96 ? 0.108 -11.085 -23.131 1.00 90.69 96 GLU A O 1
ATOM 749 N N . GLY A 1 97 ? -1.097 -12.886 -22.526 1.00 85.25 97 GLY A N 1
ATOM 750 C CA . GLY A 1 97 ? -0.486 -13.812 -23.483 1.00 85.25 97 GLY A CA 1
ATOM 751 C C . GLY A 1 97 ? 0.947 -14.247 -23.150 1.00 85.25 97 GLY A C 1
ATOM 752 O O . GLY A 1 97 ? 1.580 -14.896 -23.983 1.00 85.25 97 GLY A O 1
ATOM 753 N N . LYS A 1 98 ? 1.470 -13.907 -21.964 1.00 86.50 98 LYS A N 1
ATOM 754 C CA . LYS A 1 98 ? 2.791 -14.329 -21.479 1.00 86.50 98 LYS A CA 1
ATOM 755 C C . LYS A 1 98 ? 2.650 -15.301 -20.307 1.00 86.50 98 LYS A C 1
ATOM 757 O O . LYS A 1 98 ? 1.770 -15.146 -19.467 1.00 86.50 98 LYS A O 1
ATOM 762 N N . ASP A 1 99 ? 3.547 -16.279 -20.250 1.00 86.31 99 ASP A N 1
ATOM 763 C CA . ASP A 1 99 ? 3.658 -17.206 -19.122 1.00 86.31 99 ASP A CA 1
ATOM 764 C C . ASP A 1 99 ? 4.496 -16.550 -18.015 1.00 86.31 99 ASP A C 1
ATOM 766 O O . ASP A 1 99 ? 5.728 -16.539 -18.071 1.00 86.31 99 ASP A O 1
ATOM 770 N N . ILE A 1 100 ? 3.817 -15.888 -17.075 1.00 87.44 100 ILE A N 1
ATOM 771 C CA . ILE A 1 100 ? 4.441 -15.139 -15.982 1.00 87.44 100 ILE A CA 1
ATOM 772 C C . ILE A 1 100 ? 4.210 -15.880 -14.669 1.00 87.44 100 ILE A C 1
ATOM 774 O O . ILE A 1 100 ? 3.102 -15.915 -14.143 1.00 87.44 100 ILE A O 1
ATOM 778 N N . ASP A 1 101 ? 5.297 -16.423 -14.130 1.00 84.19 101 ASP A N 1
ATOM 779 C CA . ASP A 1 101 ? 5.353 -17.014 -12.795 1.00 84.19 101 ASP A CA 1
ATOM 780 C C . ASP A 1 101 ? 5.314 -15.926 -11.704 1.00 84.19 101 ASP A C 1
ATOM 782 O O . ASP A 1 101 ? 5.910 -14.851 -11.843 1.00 84.19 101 ASP A O 1
ATOM 786 N N . CYS A 1 102 ? 4.649 -16.251 -10.596 1.00 83.06 102 CYS A N 1
ATOM 787 C CA . CYS A 1 102 ? 4.577 -15.493 -9.352 1.00 83.06 102 CYS A CA 1
ATOM 788 C C . CYS A 1 102 ? 5.937 -15.302 -8.659 1.00 83.06 102 CYS A C 1
ATOM 790 O O . CYS A 1 102 ? 6.027 -14.477 -7.753 1.00 83.06 102 CYS A O 1
ATOM 792 N N . ALA A 1 103 ? 6.988 -16.040 -9.031 1.00 90.81 103 ALA A N 1
ATOM 793 C CA . ALA A 1 103 ? 8.321 -15.923 -8.442 1.00 90.81 103 ALA A CA 1
ATOM 794 C C . ALA A 1 103 ? 9.201 -14.837 -9.089 1.00 90.81 103 ALA A C 1
ATOM 796 O O . ALA A 1 103 ? 9.075 -14.493 -10.269 1.00 90.81 103 ALA A O 1
ATOM 797 N N . LEU A 1 104 ? 10.173 -14.342 -8.313 1.00 95.00 104 LEU A N 1
ATOM 798 C CA . LEU A 1 104 ? 11.182 -13.399 -8.797 1.00 95.00 104 LEU A CA 1
ATOM 799 C C . LEU A 1 104 ? 12.085 -14.025 -9.878 1.00 95.00 104 LEU A C 1
ATOM 801 O O . LEU A 1 104 ? 12.431 -15.210 -9.802 1.00 95.00 104 LEU A O 1
ATOM 805 N N . PRO A 1 105 ? 12.535 -13.237 -10.872 1.00 94.31 105 PRO A N 1
ATOM 806 C CA . PRO A 1 105 ? 13.476 -13.712 -11.875 1.00 94.31 105 PRO A CA 1
ATOM 807 C C . PRO A 1 105 ? 14.867 -13.940 -11.269 1.00 94.31 105 PRO A C 1
ATOM 809 O O . PRO A 1 105 ? 15.296 -13.239 -10.355 1.00 94.31 105 PRO A O 1
ATOM 812 N N . LYS A 1 106 ? 15.627 -14.879 -11.847 1.00 92.00 106 LYS A N 1
ATOM 813 C CA . LYS A 1 106 ? 17.006 -15.183 -11.411 1.00 92.00 106 LYS A CA 1
ATOM 814 C C . LYS A 1 106 ? 17.958 -13.994 -11.574 1.00 92.00 106 LYS A C 1
ATOM 816 O O . LYS A 1 106 ? 18.899 -13.841 -10.802 1.00 92.00 106 LYS A O 1
ATOM 821 N N . LYS A 1 107 ? 17.736 -13.181 -12.609 1.00 95.25 107 LYS A N 1
ATOM 822 C CA . LYS A 1 107 ? 18.541 -12.004 -12.936 1.00 95.25 107 LYS A CA 1
ATOM 823 C C . LYS A 1 107 ? 17.746 -10.743 -12.618 1.00 95.25 107 LYS A C 1
ATOM 825 O O . LYS A 1 107 ? 16.724 -10.470 -13.249 1.00 95.25 107 LYS A O 1
ATOM 830 N N . LEU A 1 108 ? 18.255 -9.977 -11.656 1.00 96.75 108 LEU A N 1
ATOM 831 C CA . LEU A 1 108 ? 17.694 -8.700 -11.222 1.00 96.75 108 LEU A CA 1
ATOM 832 C C . LEU A 1 108 ? 18.557 -7.544 -11.721 1.00 96.75 108 LEU A C 1
ATOM 834 O O . LEU A 1 108 ? 19.786 -7.574 -11.608 1.00 96.75 108 LEU A O 1
ATOM 838 N N . TYR A 1 109 ? 17.903 -6.504 -12.224 1.00 95.75 109 TYR A N 1
ATOM 839 C CA . TYR A 1 109 ? 18.555 -5.277 -12.667 1.00 95.75 109 TYR A CA 1
ATOM 840 C C . TYR A 1 109 ? 18.497 -4.218 -11.558 1.00 95.75 109 TYR A C 1
ATOM 842 O O . TYR A 1 109 ? 17.794 -4.370 -10.560 1.00 95.75 109 TYR A O 1
ATOM 850 N N . THR A 1 110 ? 19.230 -3.114 -11.719 1.00 95.81 110 THR A N 1
ATOM 851 C CA . THR A 1 110 ? 19.343 -2.066 -10.688 1.00 95.81 110 THR A CA 1
ATOM 852 C C . THR A 1 110 ? 17.988 -1.519 -10.229 1.00 95.81 110 THR A C 1
ATOM 854 O O . THR A 1 110 ? 17.786 -1.333 -9.033 1.00 95.81 110 THR A O 1
ATOM 857 N N . SER A 1 111 ? 17.041 -1.297 -11.151 1.00 96.81 111 SER A N 1
ATOM 858 C CA . SER A 1 111 ? 15.694 -0.828 -10.794 1.00 96.81 111 SER A CA 1
ATOM 859 C C . SER A 1 111 ? 14.892 -1.865 -10.010 1.00 96.81 111 SER A C 1
ATOM 861 O O . SER A 1 111 ? 14.124 -1.487 -9.133 1.00 96.81 111 SER A O 1
ATOM 863 N N . ASP A 1 112 ? 15.089 -3.154 -10.304 1.00 97.94 112 ASP A N 1
ATOM 864 C CA . ASP A 1 112 ? 14.409 -4.257 -9.614 1.00 97.94 112 ASP A CA 1
ATOM 865 C C . ASP A 1 112 ? 14.924 -4.382 -8.186 1.00 97.94 112 ASP A C 1
ATOM 867 O O . ASP A 1 112 ? 14.153 -4.381 -7.235 1.00 97.94 112 ASP A O 1
ATOM 871 N N . LYS A 1 113 ? 16.250 -4.395 -8.025 1.00 98.38 113 LYS A N 1
ATOM 872 C CA . LYS A 1 113 ? 16.889 -4.413 -6.707 1.00 98.38 113 LYS A CA 1
ATOM 873 C C . LYS A 1 113 ? 16.443 -3.238 -5.845 1.00 98.38 113 LYS A C 1
ATOM 875 O O . LYS A 1 113 ? 16.167 -3.419 -4.665 1.00 98.38 113 LYS A O 1
ATOM 880 N N . TRP A 1 114 ? 16.330 -2.044 -6.429 1.00 98.56 114 TRP A N 1
ATOM 881 C CA . TRP A 1 114 ? 15.830 -0.883 -5.700 1.00 98.56 114 TRP A CA 1
ATOM 882 C C . TRP A 1 114 ? 14.393 -1.092 -5.213 1.00 98.56 114 TRP A C 1
ATOM 884 O O . TRP A 1 114 ? 14.168 -0.975 -4.012 1.00 98.56 114 TRP A O 1
ATOM 894 N N . ILE A 1 115 ? 13.437 -1.450 -6.082 1.00 98.62 115 ILE A N 1
ATOM 895 C CA . ILE A 1 115 ? 12.040 -1.596 -5.639 1.00 98.62 115 ILE A CA 1
ATOM 896 C C . ILE A 1 115 ? 11.868 -2.746 -4.642 1.00 98.62 115 ILE A C 1
ATOM 898 O O . ILE A 1 115 ? 11.099 -2.610 -3.695 1.00 98.62 115 ILE A O 1
ATOM 902 N N . LEU A 1 116 ? 12.619 -3.843 -4.793 1.00 98.62 116 LEU A N 1
ATOM 903 C CA . LEU A 1 116 ? 12.597 -4.963 -3.851 1.00 98.62 116 LEU A CA 1
ATOM 904 C C . LEU A 1 116 ? 13.148 -4.549 -2.486 1.00 98.62 116 LEU A C 1
ATOM 906 O O . LEU A 1 116 ? 12.520 -4.833 -1.472 1.00 98.62 116 LEU A O 1
ATOM 910 N N . ASN A 1 117 ? 14.241 -3.783 -2.454 1.00 98.69 117 ASN A N 1
ATOM 911 C CA . ASN A 1 117 ? 14.769 -3.207 -1.220 1.00 98.69 117 ASN A CA 1
ATOM 912 C C . ASN A 1 117 ? 13.766 -2.241 -0.561 1.00 98.69 117 ASN A C 1
ATOM 914 O O . ASN A 1 117 ? 13.581 -2.269 0.654 1.00 98.69 117 ASN A O 1
ATOM 918 N N . ARG A 1 118 ? 13.082 -1.396 -1.347 1.00 98.62 118 ARG A N 1
ATOM 919 C CA . ARG A 1 118 ? 12.020 -0.506 -0.842 1.00 98.62 118 ARG A CA 1
ATOM 920 C C . ARG A 1 118 ? 10.846 -1.303 -0.268 1.00 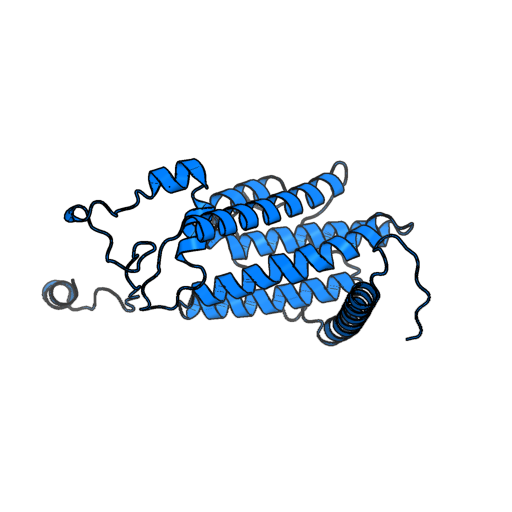98.62 118 ARG A C 1
ATOM 922 O O . ARG A 1 118 ? 10.421 -1.016 0.850 1.00 98.62 118 ARG A O 1
ATOM 929 N N . PHE A 1 119 ? 10.386 -2.330 -0.985 1.00 98.75 119 PHE A N 1
ATOM 930 C CA . PHE A 1 119 ? 9.325 -3.236 -0.546 1.00 98.75 119 PHE A CA 1
ATOM 931 C C . PHE A 1 119 ? 9.695 -3.955 0.764 1.00 98.75 119 PHE A C 1
ATOM 933 O O . PHE A 1 119 ? 8.895 -4.023 1.695 1.00 98.75 119 PHE A O 1
ATOM 940 N N . ASN A 1 120 ? 10.928 -4.449 0.867 1.00 98.56 120 ASN A N 1
ATOM 941 C CA . ASN A 1 120 ? 11.421 -5.153 2.047 1.00 98.56 120 ASN A CA 1
ATOM 942 C C . ASN A 1 120 ? 11.417 -4.247 3.292 1.00 98.56 120 ASN A C 1
ATOM 944 O O . ASN A 1 120 ? 10.904 -4.607 4.353 1.00 98.56 120 ASN A O 1
ATOM 948 N N . ASN A 1 121 ? 11.895 -3.010 3.132 1.00 98.50 121 ASN A N 1
ATOM 949 C CA . ASN A 1 121 ? 11.915 -2.016 4.204 1.00 98.50 121 ASN A CA 1
ATOM 950 C C . ASN A 1 121 ? 10.506 -1.576 4.631 1.00 98.50 121 ASN A C 1
ATOM 952 O O . ASN A 1 121 ? 10.241 -1.448 5.828 1.00 98.50 121 ASN A O 1
ATOM 956 N N . VAL A 1 122 ? 9.586 -1.351 3.680 1.00 98.56 122 VAL A N 1
ATOM 957 C CA . VAL A 1 122 ? 8.200 -0.994 4.028 1.00 98.56 122 VAL A CA 1
ATOM 958 C C . VAL A 1 122 ? 7.471 -2.169 4.676 1.00 98.56 122 VAL A C 1
ATOM 960 O O . VAL A 1 122 ? 6.708 -1.943 5.607 1.00 98.56 122 VAL A O 1
ATOM 963 N N . THR A 1 123 ? 7.760 -3.412 4.278 1.00 98.75 123 THR A N 1
ATOM 964 C CA . THR A 1 123 ? 7.211 -4.624 4.909 1.00 98.75 123 THR A CA 1
ATOM 965 C C . THR A 1 123 ? 7.579 -4.686 6.387 1.00 98.75 123 THR A C 1
ATOM 967 O O . THR A 1 123 ? 6.692 -4.809 7.235 1.00 98.75 123 THR A O 1
ATOM 970 N N . ALA A 1 124 ? 8.866 -4.524 6.715 1.00 98.62 124 ALA A N 1
ATOM 971 C CA . ALA A 1 124 ? 9.329 -4.486 8.102 1.00 98.62 124 ALA A CA 1
ATOM 972 C C . ALA A 1 124 ? 8.644 -3.364 8.894 1.00 98.62 124 ALA A C 1
ATOM 974 O O . ALA A 1 124 ? 8.107 -3.596 9.976 1.00 98.62 124 ALA A O 1
ATOM 975 N N . ALA A 1 125 ? 8.604 -2.157 8.325 1.00 98.44 125 ALA A N 1
ATOM 976 C CA . ALA A 1 125 ? 8.049 -0.999 9.009 1.00 98.44 125 ALA A CA 1
ATOM 977 C C . ALA A 1 125 ? 6.527 -1.100 9.210 1.00 98.44 125 ALA A C 1
ATOM 979 O O . ALA A 1 125 ? 6.036 -0.772 10.286 1.00 98.44 125 ALA A O 1
ATOM 980 N N . VAL A 1 126 ? 5.764 -1.557 8.212 1.00 98.38 126 VAL A N 1
ATOM 981 C CA . VAL A 1 126 ? 4.312 -1.782 8.333 1.00 98.38 126 VAL A CA 1
ATOM 982 C C . VAL A 1 126 ? 4.035 -2.835 9.397 1.00 98.38 126 VAL A C 1
ATOM 984 O O . VAL A 1 126 ? 3.205 -2.593 10.269 1.00 98.38 126 VAL A O 1
ATOM 987 N N . THR A 1 127 ? 4.768 -3.950 9.373 1.00 98.38 127 THR A N 1
ATOM 988 C CA . THR A 1 127 ? 4.633 -5.025 10.366 1.00 98.38 127 THR A CA 1
ATOM 989 C C . THR A 1 127 ? 4.891 -4.497 11.776 1.00 98.38 127 THR A C 1
ATOM 991 O O . THR A 1 127 ? 4.041 -4.641 12.646 1.00 98.38 127 THR A O 1
ATOM 994 N N . GLU A 1 128 ? 5.997 -3.779 11.994 1.00 98.19 128 GLU A N 1
ATOM 995 C CA . GLU A 1 128 ? 6.317 -3.180 13.296 1.00 98.19 128 GLU A CA 1
ATOM 996 C C . GLU A 1 128 ? 5.222 -2.220 13.793 1.00 98.19 128 GLU A C 1
ATOM 998 O O . GLU A 1 128 ? 4.875 -2.222 14.974 1.00 98.19 128 GLU A O 1
ATOM 1003 N N . ASN A 1 129 ? 4.662 -1.395 12.903 1.00 96.81 129 ASN A N 1
ATOM 1004 C CA . ASN A 1 129 ? 3.605 -0.451 13.267 1.00 96.81 129 ASN A CA 1
ATOM 1005 C C . ASN A 1 129 ? 2.290 -1.173 13.596 1.00 96.81 129 ASN A C 1
ATOM 1007 O O . ASN A 1 129 ? 1.593 -0.766 14.524 1.00 96.81 129 ASN A O 1
ATOM 1011 N N . LEU A 1 130 ? 1.955 -2.254 12.886 1.00 95.88 130 LEU A N 1
ATOM 1012 C CA . LEU A 1 130 ? 0.784 -3.076 13.196 1.00 95.88 130 LEU A CA 1
ATOM 1013 C C . LEU A 1 130 ? 0.912 -3.758 14.564 1.00 95.88 130 LEU A C 1
ATOM 1015 O O . LEU A 1 130 ? -0.026 -3.674 15.355 1.00 95.88 130 LEU A O 1
ATOM 1019 N N . GLU A 1 131 ? 2.077 -4.329 14.882 1.00 96.25 131 GLU A N 1
ATOM 1020 C CA . GLU A 1 131 ? 2.364 -4.936 16.195 1.00 96.25 131 GLU A CA 1
ATOM 1021 C C . GLU A 1 131 ? 2.246 -3.925 17.350 1.00 96.25 131 GLU A C 1
ATOM 1023 O O . GLU A 1 131 ? 1.890 -4.271 18.476 1.00 96.25 131 GLU A O 1
ATOM 1028 N N . LYS A 1 132 ? 2.503 -2.643 17.070 1.00 94.94 132 LYS A N 1
ATOM 1029 C CA . LYS A 1 132 ? 2.360 -1.533 18.026 1.00 94.94 132 LYS A CA 1
ATOM 1030 C C . LYS A 1 132 ? 0.973 -0.881 18.021 1.00 94.94 132 LYS A C 1
ATOM 1032 O O . LYS A 1 132 ? 0.762 0.088 18.747 1.00 94.94 132 LYS A O 1
ATOM 1037 N N . PHE A 1 133 ? 0.025 -1.388 17.229 1.00 93.62 133 PHE A N 1
ATOM 1038 C CA . PHE A 1 133 ? -1.298 -0.790 17.003 1.00 93.62 133 PHE A CA 1
ATOM 1039 C C . PHE A 1 133 ? -1.259 0.637 16.405 1.00 93.62 133 PHE A C 1
ATOM 1041 O O . PHE A 1 133 ? -2.233 1.390 16.486 1.00 93.62 133 PHE A O 1
ATOM 1048 N N . GLU A 1 134 ? -0.163 1.020 15.745 1.00 93.50 134 GLU A N 1
ATOM 1049 C CA . GLU A 1 134 ? 0.023 2.304 15.054 1.00 93.50 134 GLU A CA 1
ATOM 1050 C C . GLU A 1 134 ? -0.492 2.242 13.603 1.00 93.50 134 GLU A C 1
ATOM 1052 O O . GLU A 1 134 ? 0.225 2.494 12.632 1.00 93.50 134 GLU A O 1
ATOM 1057 N N . LEU A 1 135 ? -1.778 1.912 13.439 1.00 94.31 135 LEU A N 1
ATOM 1058 C CA . LEU A 1 135 ? -2.396 1.648 12.129 1.00 94.31 135 LEU A CA 1
ATOM 1059 C C . LEU A 1 135 ? -2.250 2.816 11.135 1.00 94.31 135 LEU A C 1
ATOM 1061 O O . LEU A 1 135 ? -1.985 2.600 9.953 1.00 94.31 135 LEU A O 1
ATOM 1065 N N . GLY A 1 136 ? -2.387 4.059 11.612 1.00 93.56 136 GLY A N 1
ATOM 1066 C CA . GLY A 1 136 ? -2.241 5.254 10.776 1.00 93.56 136 GLY A CA 1
ATOM 1067 C C . GLY A 1 136 ? -0.818 5.458 10.248 1.00 93.56 136 GLY A C 1
ATOM 1068 O O . GLY A 1 136 ? -0.637 5.928 9.126 1.00 93.56 136 GLY A O 1
ATOM 1069 N N . MET A 1 137 ? 0.197 5.052 11.014 1.00 94.44 137 MET A N 1
ATOM 1070 C CA . MET A 1 137 ? 1.595 5.105 10.581 1.00 94.44 137 MET A CA 1
ATOM 1071 C C . MET A 1 137 ? 1.918 3.974 9.604 1.00 94.44 137 MET A C 1
ATOM 1073 O O . MET A 1 137 ? 2.585 4.214 8.595 1.00 94.44 137 MET A O 1
ATOM 1077 N N . ALA A 1 138 ? 1.397 2.768 9.857 1.00 96.38 138 ALA A N 1
ATOM 1078 C CA . ALA A 1 138 ? 1.493 1.642 8.931 1.00 96.38 138 ALA A CA 1
ATOM 1079 C C . ALA A 1 138 ? 0.930 2.020 7.550 1.00 96.38 138 ALA A C 1
ATOM 1081 O O . ALA A 1 138 ? 1.621 1.896 6.538 1.00 96.38 138 ALA A O 1
ATOM 1082 N N . VAL A 1 139 ? -0.292 2.563 7.512 1.00 95.56 139 VAL A N 1
ATOM 1083 C CA . VAL A 1 139 ? -0.948 2.908 6.248 1.00 95.56 139 VAL A CA 1
ATOM 1084 C C . VAL A 1 139 ? -0.266 4.077 5.532 1.00 95.56 139 VAL A C 1
ATOM 1086 O O . VAL A 1 139 ? -0.166 4.049 4.310 1.00 95.56 139 VAL A O 1
ATOM 1089 N N . SER A 1 140 ? 0.270 5.062 6.265 1.00 95.38 140 SER A N 1
ATOM 1090 C CA . SER A 1 140 ? 1.023 6.178 5.669 1.00 95.38 140 SER A CA 1
ATOM 1091 C C . SER A 1 140 ? 2.279 5.689 4.951 1.00 95.38 140 SER A C 1
ATOM 1093 O O . SER A 1 140 ? 2.516 6.062 3.809 1.00 95.38 140 SER A O 1
ATOM 1095 N N . LYS A 1 141 ? 3.062 4.807 5.584 1.00 96.94 141 LYS A N 1
ATOM 1096 C CA . LYS A 1 141 ? 4.270 4.239 4.966 1.00 96.94 141 LYS A CA 1
ATOM 1097 C C . LYS A 1 141 ? 3.940 3.434 3.711 1.00 96.94 141 LYS A C 1
ATOM 1099 O O . LYS A 1 141 ? 4.671 3.494 2.725 1.00 96.94 141 LYS A O 1
ATOM 1104 N N . LEU A 1 142 ? 2.843 2.678 3.756 1.00 97.00 142 LEU A N 1
ATOM 1105 C CA . LEU A 1 142 ? 2.384 1.888 2.621 1.00 97.00 142 LEU A CA 1
ATOM 1106 C C . LEU A 1 142 ? 1.855 2.772 1.482 1.00 97.00 142 LEU A C 1
ATOM 1108 O O . LEU A 1 142 ? 2.128 2.488 0.318 1.00 97.00 142 LEU A O 1
ATOM 1112 N N . TYR A 1 143 ? 1.146 3.855 1.812 1.00 97.56 143 TYR A N 1
ATOM 1113 C CA . TYR A 1 143 ? 0.710 4.869 0.854 1.00 97.56 143 TYR A CA 1
ATOM 1114 C C . TYR A 1 143 ? 1.906 5.476 0.113 1.00 97.56 143 TYR A C 1
ATOM 1116 O O . TYR A 1 143 ? 1.919 5.459 -1.118 1.00 97.56 143 TYR A O 1
ATOM 1124 N N . ASP A 1 144 ? 2.924 5.935 0.850 1.00 97.31 144 ASP A N 1
ATOM 1125 C CA . ASP A 1 144 ? 4.132 6.543 0.278 1.00 97.31 144 ASP A CA 1
ATOM 1126 C C . ASP A 1 144 ? 4.857 5.556 -0.650 1.00 97.31 144 ASP A C 1
ATOM 1128 O O . ASP A 1 144 ? 5.219 5.898 -1.774 1.00 97.31 144 ASP A O 1
ATOM 1132 N N . PHE A 1 145 ? 4.999 4.294 -0.230 1.00 98.62 145 PHE A N 1
ATOM 1133 C CA . PHE A 1 145 ? 5.594 3.254 -1.068 1.00 98.62 145 PHE A CA 1
ATOM 1134 C C . PHE A 1 145 ? 4.797 3.007 -2.360 1.00 98.62 145 PHE A C 1
ATOM 1136 O O . PHE A 1 145 ? 5.374 2.965 -3.446 1.00 98.62 145 PHE A O 1
ATOM 1143 N N . ILE A 1 146 ? 3.472 2.846 -2.275 1.00 98.44 146 ILE A N 1
ATOM 1144 C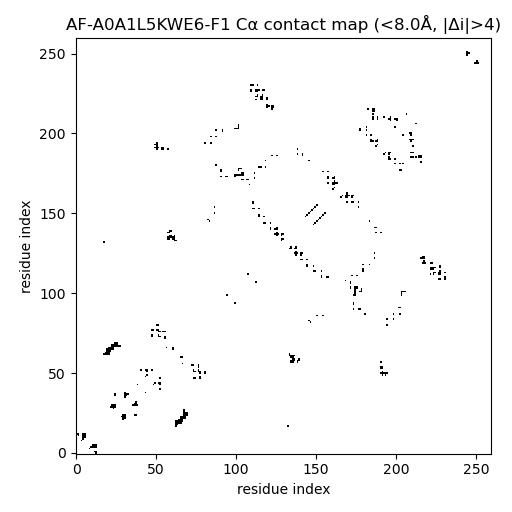 CA . ILE A 1 146 ? 2.633 2.578 -3.454 1.00 98.44 146 ILE A CA 1
ATOM 1145 C C . ILE A 1 146 ? 2.681 3.758 -4.424 1.00 98.44 146 ILE A C 1
ATOM 1147 O O . ILE A 1 146 ? 2.798 3.560 -5.636 1.00 98.44 146 ILE A O 1
ATOM 1151 N N . TRP A 1 147 ? 2.554 4.976 -3.903 1.00 96.75 147 TRP A N 1
ATOM 1152 C CA . TRP A 1 147 ? 2.444 6.171 -4.723 1.00 96.75 147 TRP A CA 1
ATOM 1153 C C . TRP A 1 147 ? 3.795 6.582 -5.304 1.00 96.75 147 TRP A C 1
ATOM 1155 O O . TRP A 1 147 ? 3.954 6.603 -6.527 1.00 96.75 147 TRP A O 1
ATOM 1165 N N . ASP A 1 148 ? 4.762 6.867 -4.435 1.00 96.06 148 ASP A N 1
ATOM 1166 C CA . ASP A 1 148 ? 6.026 7.472 -4.830 1.00 96.06 148 ASP A CA 1
ATOM 1167 C C . ASP A 1 148 ? 6.978 6.417 -5.387 1.00 96.06 148 ASP A C 1
ATOM 1169 O O . ASP A 1 148 ? 7.515 6.590 -6.480 1.00 96.06 148 ASP A O 1
ATOM 1173 N N . ASP A 1 149 ? 7.178 5.306 -4.677 1.00 98.25 149 ASP A N 1
ATOM 1174 C CA . ASP A 1 149 ? 8.195 4.330 -5.069 1.00 98.25 149 ASP A CA 1
ATOM 1175 C C . ASP A 1 149 ? 7.702 3.427 -6.214 1.00 98.25 149 ASP A C 1
ATOM 1177 O O . ASP A 1 149 ? 8.348 3.305 -7.261 1.00 98.25 149 ASP A O 1
ATOM 1181 N N . PHE A 1 150 ? 6.535 2.803 -6.049 1.00 98.50 150 PHE A N 1
ATOM 1182 C CA . PHE A 1 150 ? 6.034 1.820 -7.005 1.00 98.50 150 PHE A CA 1
ATOM 1183 C C . PHE A 1 150 ? 5.449 2.474 -8.262 1.00 98.50 150 PHE A C 1
ATOM 1185 O O . PHE A 1 150 ? 5.904 2.194 -9.375 1.00 98.50 150 PHE A O 1
ATOM 1192 N N . CYS A 1 151 ? 4.462 3.360 -8.110 1.00 97.69 151 CYS A N 1
ATOM 1193 C CA . CYS A 1 151 ? 3.765 3.927 -9.260 1.00 97.69 151 CYS A CA 1
ATOM 1194 C C . CYS A 1 151 ? 4.569 5.000 -9.998 1.00 97.69 151 CYS A C 1
ATOM 1196 O O . CYS A 1 151 ? 4.648 4.956 -11.225 1.00 97.69 151 CYS A O 1
ATOM 1198 N N . ASP A 1 152 ? 5.127 5.976 -9.284 1.00 95.94 152 ASP A N 1
ATOM 1199 C CA . ASP A 1 152 ? 5.741 7.145 -9.922 1.00 95.94 152 ASP A CA 1
ATOM 1200 C C . ASP A 1 152 ? 7.171 6.873 -10.423 1.00 95.94 152 ASP A C 1
ATOM 1202 O O . ASP A 1 152 ? 7.632 7.532 -11.362 1.00 95.94 152 ASP A O 1
ATOM 1206 N N . TRP A 1 153 ? 7.864 5.886 -9.841 1.00 97.56 153 TRP A N 1
ATOM 1207 C CA . TRP A 1 153 ? 9.222 5.502 -10.236 1.00 97.56 153 TRP A CA 1
ATOM 1208 C C . TRP A 1 153 ? 9.309 4.114 -10.858 1.00 97.56 153 TRP A C 1
ATOM 1210 O O . TRP A 1 153 ? 9.712 4.008 -12.019 1.00 97.56 153 TRP A O 1
ATOM 1220 N N . TYR A 1 154 ? 8.976 3.045 -10.128 1.00 98.31 154 TYR A N 1
ATOM 1221 C CA . TYR A 1 154 ? 9.272 1.694 -10.613 1.00 98.31 154 TYR A CA 1
ATOM 1222 C C . TYR A 1 154 ? 8.511 1.342 -11.894 1.00 98.31 154 TYR A C 1
ATOM 1224 O O . TYR A 1 154 ? 9.128 0.886 -12.856 1.00 98.31 154 TYR A O 1
ATOM 1232 N N . ILE A 1 155 ? 7.205 1.623 -11.955 1.00 98.00 155 ILE A N 1
ATOM 1233 C CA . ILE A 1 155 ? 6.396 1.403 -13.163 1.00 98.00 155 ILE A CA 1
ATOM 1234 C C . ILE A 1 155 ? 6.974 2.166 -14.364 1.00 98.00 155 ILE A C 1
ATOM 1236 O O . ILE A 1 155 ? 7.079 1.605 -15.455 1.00 98.00 155 ILE A O 1
ATOM 1240 N N . GLU A 1 156 ? 7.396 3.420 -14.188 1.00 96.88 156 GLU A N 1
ATOM 1241 C CA . GLU A 1 156 ? 7.978 4.220 -15.273 1.00 96.88 156 GLU A CA 1
ATOM 1242 C C . GLU A 1 156 ? 9.338 3.677 -15.740 1.00 96.88 156 GLU A C 1
ATOM 1244 O O . GLU A 1 156 ? 9.605 3.614 -16.942 1.00 96.88 156 GLU A O 1
ATOM 1249 N N . LEU A 1 157 ? 10.185 3.214 -14.817 1.00 96.12 157 LEU A N 1
ATOM 1250 C CA . LEU A 1 157 ? 11.455 2.560 -15.151 1.00 96.12 157 LEU A CA 1
ATOM 1251 C C . LEU A 1 157 ? 11.232 1.215 -15.860 1.00 96.12 157 LEU A C 1
ATOM 1253 O O . LEU A 1 157 ? 11.918 0.905 -16.837 1.00 96.12 157 LEU A O 1
ATOM 1257 N N . ALA A 1 158 ? 10.244 0.439 -15.414 1.00 96.56 158 ALA A N 1
ATOM 1258 C CA . ALA A 1 158 ? 9.868 -0.827 -16.028 1.00 96.56 158 ALA A CA 1
ATOM 1259 C C . ALA A 1 158 ? 9.338 -0.628 -17.457 1.00 96.56 158 ALA A C 1
ATOM 1261 O O . ALA A 1 158 ? 9.711 -1.390 -18.347 1.00 96.56 158 ALA A O 1
ATOM 1262 N N . LYS A 1 159 ? 8.555 0.429 -17.727 1.00 95.88 159 LYS A N 1
ATOM 1263 C CA . LYS A 1 159 ? 8.100 0.780 -19.090 1.00 95.88 159 LYS A CA 1
ATOM 1264 C C . LYS A 1 159 ? 9.260 0.965 -20.065 1.00 95.88 159 LYS A C 1
ATOM 1266 O O . LYS A 1 159 ? 9.165 0.527 -21.208 1.00 95.88 159 LYS A O 1
ATOM 1271 N N . ILE A 1 160 ? 10.351 1.602 -19.636 1.00 94.19 160 ILE A N 1
ATOM 1272 C CA . ILE A 1 160 ? 11.532 1.814 -20.490 1.00 94.19 160 ILE A CA 1
ATOM 1273 C C . ILE A 1 160 ? 12.145 0.469 -20.887 1.00 94.19 160 ILE A C 1
ATOM 1275 O O . ILE A 1 160 ? 12.488 0.269 -22.049 1.00 94.19 160 ILE A O 1
ATOM 1279 N N . ARG A 1 161 ? 12.247 -0.463 -19.934 1.00 94.50 161 ARG A N 1
ATOM 1280 C CA . ARG A 1 161 ? 12.795 -1.803 -20.177 1.00 94.50 161 ARG A CA 1
ATOM 1281 C C . ARG A 1 161 ? 11.874 -2.661 -21.035 1.00 94.50 161 ARG A C 1
ATOM 1283 O O . ARG A 1 161 ? 12.346 -3.280 -21.977 1.00 94.50 161 ARG A O 1
ATOM 1290 N N . MET A 1 162 ? 10.572 -2.647 -20.757 1.00 93.62 162 MET A N 1
ATOM 1291 C CA . MET A 1 162 ? 9.580 -3.425 -21.505 1.00 93.62 162 MET A CA 1
ATOM 1292 C C . MET A 1 162 ? 9.413 -2.972 -22.960 1.00 93.62 162 MET A C 1
ATOM 1294 O O . MET A 1 162 ? 9.016 -3.779 -23.791 1.00 93.62 162 MET A O 1
ATOM 1298 N N . ASN A 1 163 ? 9.720 -1.707 -23.268 1.00 92.81 163 ASN A N 1
ATOM 1299 C CA . ASN A 1 163 ? 9.753 -1.174 -24.636 1.00 92.81 163 ASN A CA 1
ATOM 1300 C C . ASN A 1 163 ? 11.155 -1.245 -25.278 1.00 92.81 163 ASN A C 1
ATOM 1302 O O . ASN A 1 163 ? 11.359 -0.720 -26.374 1.00 92.81 163 ASN A O 1
ATOM 1306 N N . GLY A 1 164 ? 12.137 -1.814 -24.575 1.00 90.88 164 GLY A N 1
ATOM 1307 C CA . GLY A 1 164 ? 13.501 -1.988 -25.060 1.00 90.88 164 GLY A CA 1
ATOM 1308 C C . GLY A 1 164 ? 13.649 -3.190 -25.995 1.00 90.88 164 GLY A C 1
ATOM 1309 O O . GLY A 1 164 ? 12.713 -3.949 -26.218 1.00 90.88 164 GLY A O 1
ATOM 1310 N N . ALA A 1 165 ? 14.856 -3.372 -26.536 1.00 89.62 165 ALA A N 1
ATOM 1311 C CA . ALA A 1 165 ? 15.171 -4.494 -27.428 1.00 89.62 165 ALA A CA 1
ATOM 1312 C C . ALA A 1 165 ? 15.570 -5.791 -26.690 1.00 89.62 165 ALA A C 1
ATOM 1314 O O . ALA A 1 165 ? 15.640 -6.847 -27.311 1.00 89.62 165 ALA A O 1
ATOM 1315 N N . ASP A 1 166 ? 15.878 -5.709 -25.391 1.00 93.56 166 ASP A N 1
ATOM 1316 C CA . ASP A 1 166 ? 16.298 -6.849 -24.569 1.00 93.56 166 ASP A CA 1
ATOM 1317 C C . ASP A 1 166 ? 15.074 -7.514 -23.917 1.00 93.56 166 ASP A C 1
ATOM 1319 O O . ASP A 1 166 ? 14.575 -7.042 -22.892 1.00 93.56 166 ASP A O 1
ATOM 1323 N N . GLU A 1 167 ? 14.596 -8.611 -24.513 1.00 92.81 167 GLU A N 1
ATOM 1324 C CA . GLU A 1 167 ? 13.425 -9.344 -24.010 1.00 92.81 167 GLU A CA 1
ATOM 1325 C C . GLU A 1 167 ? 13.685 -10.006 -22.646 1.00 92.81 167 GLU A C 1
ATOM 1327 O O . GLU A 1 167 ? 12.764 -10.087 -21.839 1.00 92.81 167 GLU A O 1
ATOM 1332 N N . GLU A 1 168 ? 14.923 -10.408 -22.323 1.00 93.19 168 GLU A N 1
ATOM 1333 C CA . GLU A 1 168 ? 15.252 -10.954 -20.992 1.00 93.19 168 GLU A CA 1
ATOM 1334 C C . GLU A 1 168 ? 15.060 -9.873 -19.916 1.00 93.19 168 GLU A C 1
ATOM 1336 O O . GLU A 1 168 ? 14.492 -10.109 -18.846 1.00 93.19 168 GLU A O 1
ATOM 1341 N N . SER A 1 169 ? 15.487 -8.646 -20.224 1.00 94.88 169 SER A N 1
ATOM 1342 C CA . SER A 1 169 ? 15.259 -7.484 -19.369 1.00 94.88 169 SER A CA 1
ATOM 1343 C C . SER A 1 169 ? 13.777 -7.124 -19.270 1.00 94.88 169 SER A C 1
ATOM 1345 O O . SER A 1 169 ? 13.313 -6.792 -18.177 1.00 94.88 169 SER A O 1
ATOM 1347 N N . ALA A 1 170 ? 13.024 -7.196 -20.369 1.00 94.38 170 ALA A N 1
ATOM 1348 C CA . ALA A 1 170 ? 11.589 -6.928 -20.371 1.00 94.38 170 ALA A CA 1
ATOM 1349 C C . ALA A 1 170 ? 10.811 -7.947 -19.522 1.00 94.38 170 ALA A C 1
ATOM 1351 O O . ALA A 1 170 ? 9.973 -7.548 -18.713 1.00 94.38 170 ALA A O 1
ATOM 1352 N N . ASP A 1 171 ? 11.108 -9.239 -19.668 1.00 94.12 171 ASP A N 1
ATOM 1353 C CA . ASP A 1 171 ? 10.491 -10.320 -18.895 1.00 94.12 171 ASP A CA 1
ATOM 1354 C C . ASP A 1 171 ? 10.789 -10.188 -17.397 1.00 94.12 171 ASP A C 1
ATOM 1356 O O . ASP A 1 171 ? 9.873 -10.172 -16.573 1.00 94.12 171 ASP A O 1
ATOM 1360 N N . SER A 1 172 ? 12.059 -9.959 -17.045 1.00 95.44 172 SER A N 1
ATOM 1361 C CA . SER A 1 172 ? 12.478 -9.718 -15.660 1.00 95.44 172 SER A CA 1
ATOM 1362 C C . SER A 1 172 ? 11.684 -8.568 -15.015 1.00 95.44 172 SER A C 1
ATOM 1364 O O . SER A 1 172 ? 11.177 -8.718 -13.902 1.00 95.44 172 SER A O 1
ATOM 1366 N N . ALA A 1 173 ? 11.466 -7.458 -15.733 1.00 96.50 173 ALA A N 1
ATOM 1367 C CA . ALA A 1 173 ? 10.660 -6.341 -15.236 1.00 96.50 173 ALA A CA 1
ATOM 1368 C C . ALA A 1 173 ? 9.179 -6.714 -15.021 1.00 96.50 173 ALA A C 1
ATOM 1370 O O . ALA A 1 173 ? 8.586 -6.302 -14.025 1.00 96.50 173 ALA A O 1
ATOM 1371 N N . ARG A 1 174 ? 8.573 -7.505 -15.920 1.00 96.19 174 ARG A N 1
ATOM 1372 C CA . ARG A 1 174 ? 7.177 -7.969 -15.781 1.00 96.19 174 ARG A CA 1
ATOM 1373 C C . ARG A 1 174 ? 7.007 -8.853 -14.547 1.00 96.19 174 ARG A C 1
ATOM 1375 O O . ARG A 1 174 ? 6.081 -8.634 -13.769 1.00 96.19 174 ARG A O 1
ATOM 1382 N N . ARG A 1 175 ? 7.927 -9.795 -14.329 1.00 96.62 175 ARG A N 1
ATOM 1383 C CA . ARG A 1 175 ? 7.903 -10.697 -13.167 1.00 96.62 175 ARG A CA 1
ATOM 1384 C C . ARG A 1 175 ? 8.064 -9.945 -11.851 1.00 96.62 175 ARG A C 1
ATOM 1386 O O . ARG A 1 175 ? 7.317 -10.190 -10.910 1.00 96.62 175 ARG A O 1
ATOM 1393 N N . VAL A 1 176 ? 8.981 -8.978 -11.791 1.00 97.81 176 VAL A N 1
ATOM 1394 C CA . VAL A 1 176 ? 9.157 -8.146 -10.589 1.00 97.81 176 VAL A CA 1
ATOM 1395 C C . VAL A 1 176 ? 7.939 -7.242 -10.357 1.00 97.81 176 VAL A C 1
ATOM 1397 O O . VAL A 1 176 ? 7.501 -7.125 -9.218 1.00 97.81 176 VAL A O 1
ATOM 1400 N N . LEU A 1 177 ? 7.321 -6.676 -11.402 1.00 97.69 177 LEU A N 1
ATOM 1401 C CA . LEU A 1 177 ? 6.060 -5.928 -11.273 1.00 97.69 177 LEU A CA 1
ATOM 1402 C C . LEU A 1 177 ? 4.941 -6.778 -10.655 1.00 97.69 177 LEU A C 1
ATOM 1404 O O . LEU A 1 177 ? 4.287 -6.322 -9.716 1.00 97.69 177 LEU A O 1
ATOM 1408 N N . VAL A 1 178 ? 4.733 -8.000 -11.159 1.00 97.50 178 VAL A N 1
ATOM 1409 C CA . VAL A 1 178 ? 3.723 -8.932 -10.630 1.00 97.50 178 VAL A CA 1
ATOM 1410 C C . VAL A 1 178 ? 4.039 -9.312 -9.186 1.00 97.50 178 VAL A C 1
ATOM 1412 O O . VAL A 1 178 ? 3.157 -9.219 -8.330 1.00 97.50 178 VAL A O 1
ATOM 1415 N N . TRP A 1 179 ? 5.291 -9.670 -8.888 1.00 97.88 179 TRP A N 1
ATOM 1416 C CA . TRP A 1 179 ? 5.711 -10.048 -7.539 1.00 97.88 179 TRP A CA 1
ATOM 1417 C C . TRP A 1 179 ? 5.521 -8.900 -6.539 1.00 97.88 179 TRP A C 1
ATOM 1419 O O . TRP A 1 179 ? 4.920 -9.088 -5.477 1.00 97.88 179 TRP A O 1
ATOM 1429 N N . THR A 1 180 ? 5.992 -7.694 -6.872 1.00 98.19 180 THR A N 1
ATOM 1430 C CA . THR A 1 180 ? 5.891 -6.527 -5.988 1.00 98.19 180 THR A CA 1
ATOM 1431 C C . THR A 1 180 ? 4.438 -6.124 -5.789 1.00 98.19 180 THR A C 1
ATOM 1433 O O . THR A 1 180 ? 4.036 -5.904 -4.648 1.00 98.19 180 THR A O 1
ATOM 1436 N N . MET A 1 181 ? 3.628 -6.075 -6.852 1.00 98.06 181 MET A N 1
ATOM 1437 C CA . MET A 1 181 ? 2.205 -5.757 -6.728 1.00 98.06 181 MET A CA 1
ATOM 1438 C C . MET A 1 181 ? 1.492 -6.772 -5.835 1.00 98.06 181 MET A C 1
ATOM 1440 O O . MET A 1 181 ? 0.873 -6.385 -4.848 1.00 98.06 181 MET A O 1
ATOM 1444 N N . SER A 1 182 ? 1.650 -8.067 -6.112 1.00 97.25 182 SER A N 1
ATOM 1445 C CA . SER A 1 182 ? 0.972 -9.131 -5.365 1.00 97.25 182 SER A CA 1
ATOM 1446 C C . SER A 1 182 ? 1.298 -9.099 -3.873 1.00 97.25 182 SER A C 1
ATOM 1448 O O . SER A 1 182 ? 0.405 -9.251 -3.044 1.00 97.25 182 SER A O 1
ATOM 1450 N N . ASN A 1 183 ? 2.557 -8.846 -3.500 1.00 98.00 183 ASN A N 1
ATOM 1451 C CA . ASN A 1 183 ? 2.928 -8.748 -2.086 1.00 98.00 183 ASN A CA 1
ATOM 1452 C C . ASN A 1 183 ? 2.526 -7.411 -1.446 1.00 98.00 183 ASN A C 1
ATOM 1454 O O . ASN A 1 183 ? 2.196 -7.373 -0.264 1.00 98.00 183 ASN A O 1
ATOM 1458 N N . THR A 1 184 ? 2.462 -6.330 -2.221 1.00 98.38 184 THR A N 1
ATOM 1459 C CA . THR A 1 184 ? 1.931 -5.042 -1.752 1.00 98.38 184 THR A CA 1
ATOM 1460 C C . THR A 1 184 ? 0.440 -5.132 -1.429 1.00 98.38 184 THR A C 1
ATOM 1462 O O . THR A 1 184 ? -0.003 -4.579 -0.424 1.00 98.38 184 THR A O 1
ATOM 1465 N N . LEU A 1 185 ? -0.333 -5.879 -2.227 1.00 98.56 185 LEU A N 1
ATOM 1466 C CA . LEU A 1 185 ? -1.754 -6.124 -1.961 1.00 98.56 185 LEU A CA 1
ATOM 1467 C C . LEU A 1 185 ? -1.958 -6.865 -0.637 1.00 98.56 185 LEU A C 1
ATOM 1469 O O . LEU A 1 185 ? -2.862 -6.496 0.105 1.00 98.56 185 LEU A O 1
ATOM 1473 N N . LYS A 1 186 ? -1.083 -7.819 -0.285 1.00 98.44 186 LYS A N 1
ATOM 1474 C CA . LYS A 1 186 ? -1.117 -8.496 1.027 1.00 98.44 186 LYS A CA 1
ATOM 1475 C C . LYS A 1 186 ? -0.971 -7.507 2.186 1.00 98.44 186 LYS A C 1
ATOM 1477 O O . LYS A 1 186 ? -1.749 -7.564 3.132 1.00 98.44 186 LYS A O 1
ATOM 1482 N N . LEU A 1 187 ? -0.022 -6.569 2.091 1.00 98.56 187 LEU A N 1
ATOM 1483 C CA . LEU A 1 187 ? 0.172 -5.531 3.115 1.00 98.56 187 LEU A CA 1
ATOM 1484 C C . LEU A 1 187 ? -1.016 -4.564 3.203 1.00 98.56 187 LEU A C 1
ATOM 1486 O O . LEU A 1 187 ? -1.321 -4.051 4.279 1.00 98.56 187 LEU A O 1
ATOM 1490 N N . LEU A 1 188 ? -1.678 -4.298 2.074 1.00 98.62 188 LEU A N 1
ATOM 1491 C CA . LEU A 1 188 ? -2.791 -3.355 1.995 1.00 98.62 188 LEU A CA 1
ATOM 1492 C C . LEU A 1 188 ? -4.140 -3.977 2.391 1.00 98.62 188 LEU A C 1
ATOM 1494 O O . LEU A 1 188 ? -5.042 -3.256 2.824 1.00 98.62 188 LEU A O 1
ATOM 1498 N N . HIS A 1 189 ? -4.280 -5.297 2.272 1.00 98.62 189 HIS A N 1
ATOM 1499 C CA . HIS A 1 189 ? -5.530 -6.028 2.473 1.00 98.62 189 HIS A CA 1
ATOM 1500 C C . HIS A 1 189 ? -6.229 -5.759 3.821 1.00 98.62 189 HIS A C 1
ATOM 1502 O O . HIS A 1 189 ? -7.445 -5.554 3.812 1.00 98.62 189 HIS A O 1
ATOM 1508 N N . PRO A 1 190 ? -5.530 -5.632 4.973 1.00 98.00 190 PRO A N 1
ATOM 1509 C CA . PRO A 1 190 ? -6.182 -5.267 6.237 1.00 98.00 190 PRO A CA 1
ATOM 1510 C C . PRO A 1 190 ? -6.955 -3.936 6.177 1.00 98.00 190 PRO A C 1
ATOM 1512 O O . PRO A 1 190 ? -7.959 -3.744 6.876 1.00 98.00 190 PRO A O 1
ATOM 1515 N N . PHE A 1 191 ? -6.512 -3.013 5.319 1.00 98.06 191 PHE A N 1
ATOM 1516 C CA . PHE A 1 191 ? -7.075 -1.673 5.178 1.00 98.06 191 PHE A CA 1
ATOM 1517 C C . PHE A 1 191 ? -8.107 -1.588 4.047 1.00 98.06 191 PHE A C 1
ATOM 1519 O O . PHE A 1 191 ? -9.161 -0.980 4.248 1.00 98.06 191 PHE A O 1
ATOM 1526 N N . MET A 1 192 ? -7.832 -2.212 2.896 1.00 98.56 192 MET A N 1
ATOM 1527 C CA . MET A 1 192 ? -8.668 -2.158 1.686 1.00 98.56 192 MET A CA 1
ATOM 1528 C C . MET A 1 192 ? -8.994 -3.564 1.148 1.00 98.56 192 MET A C 1
ATOM 1530 O O . MET A 1 192 ? -8.507 -3.937 0.077 1.00 98.56 192 MET A O 1
ATOM 1534 N N . PRO A 1 193 ? -9.760 -4.383 1.887 1.00 98.56 193 PRO A N 1
ATOM 1535 C CA . PRO A 1 193 ? -9.920 -5.802 1.584 1.00 98.56 193 PRO A CA 1
ATOM 1536 C C . PRO A 1 193 ? -10.604 -6.097 0.245 1.00 98.56 193 PRO A C 1
ATOM 1538 O O . PRO A 1 193 ? -10.261 -7.090 -0.383 1.00 98.56 193 PRO A O 1
ATOM 1541 N N . TYR A 1 194 ? -11.542 -5.265 -0.223 1.00 98.50 194 TYR A N 1
ATOM 1542 C CA . TYR A 1 194 ? -12.344 -5.622 -1.400 1.00 98.50 194 TYR A CA 1
ATOM 1543 C C . TYR A 1 194 ? -11.556 -5.451 -2.703 1.00 98.50 194 TYR A C 1
ATOM 1545 O O . TYR A 1 194 ? -11.436 -6.386 -3.488 1.00 98.50 194 TYR A O 1
ATOM 1553 N N . ILE A 1 195 ? -10.973 -4.273 -2.923 1.00 98.44 195 ILE A N 1
ATOM 1554 C CA . ILE A 1 195 ? -10.198 -3.975 -4.130 1.00 98.44 195 ILE A CA 1
ATOM 1555 C C . ILE A 1 195 ? -8.905 -4.787 -4.189 1.00 98.44 195 ILE A C 1
ATOM 1557 O O . ILE A 1 195 ? -8.460 -5.150 -5.273 1.00 98.44 195 ILE A O 1
ATOM 1561 N N . THR A 1 196 ? -8.288 -5.068 -3.038 1.00 98.69 196 THR A N 1
ATOM 1562 C CA . THR A 1 196 ? -7.050 -5.852 -3.006 1.00 98.69 196 THR A CA 1
ATOM 1563 C C . THR A 1 196 ? -7.306 -7.309 -3.356 1.00 98.69 196 THR A C 1
ATOM 1565 O O . THR A 1 196 ? -6.531 -7.862 -4.130 1.00 98.69 196 THR A O 1
ATOM 1568 N N . GLU A 1 197 ? -8.397 -7.896 -2.852 1.00 98.62 197 GLU A N 1
ATOM 1569 C CA . GLU A 1 197 ? -8.833 -9.244 -3.223 1.00 98.62 197 GLU A CA 1
ATOM 1570 C C . GLU A 1 197 ? -9.139 -9.309 -4.722 1.00 98.62 197 GLU A C 1
ATOM 1572 O O . GLU A 1 197 ? -8.533 -10.106 -5.429 1.00 98.62 197 GLU A O 1
ATOM 1577 N N . GLU A 1 198 ? -9.984 -8.406 -5.231 1.00 98.38 198 GLU A N 1
ATOM 1578 C CA . GLU A 1 198 ? -10.356 -8.368 -6.651 1.00 98.38 198 GLU A CA 1
ATOM 1579 C C . GLU A 1 198 ? -9.126 -8.274 -7.563 1.00 98.38 198 GLU A C 1
ATOM 1581 O O . GLU A 1 198 ? -8.981 -9.040 -8.511 1.00 98.38 198 GLU A O 1
ATOM 1586 N N . ILE A 1 199 ? -8.191 -7.367 -7.262 1.00 98.25 199 ILE A N 1
ATOM 1587 C CA . ILE A 1 199 ? -6.972 -7.225 -8.061 1.00 98.25 199 ILE A CA 1
ATOM 1588 C C . ILE A 1 199 ? -6.116 -8.490 -7.978 1.00 98.25 199 ILE A C 1
ATOM 1590 O O . ILE A 1 199 ? -5.627 -8.957 -9.007 1.00 98.25 199 ILE A O 1
ATOM 1594 N N . TRP A 1 200 ? -5.908 -9.030 -6.778 1.00 97.81 200 TRP A N 1
ATOM 1595 C CA . TRP A 1 200 ? -5.043 -10.189 -6.577 1.00 97.81 200 TRP A CA 1
ATOM 1596 C C . TRP A 1 200 ? -5.545 -11.408 -7.355 1.00 97.81 200 TRP A C 1
ATOM 1598 O O . TRP A 1 200 ? -4.751 -12.044 -8.039 1.00 97.81 200 TRP A O 1
ATOM 1608 N N . GLN A 1 201 ? -6.863 -11.631 -7.371 1.00 96.62 201 GLN A N 1
ATOM 1609 C CA . GLN A 1 201 ? -7.519 -12.697 -8.138 1.00 96.62 201 GLN A CA 1
ATOM 1610 C C . GLN A 1 201 ? -7.320 -12.570 -9.661 1.00 96.62 201 GLN A C 1
ATOM 1612 O O . GLN A 1 201 ? -7.382 -13.562 -10.383 1.00 96.62 201 GLN A O 1
ATOM 1617 N N . THR A 1 202 ? -7.069 -11.362 -10.176 1.00 94.56 202 THR A N 1
ATOM 1618 C CA . THR A 1 202 ? -6.830 -11.139 -11.618 1.00 94.56 202 THR A CA 1
ATOM 1619 C C . THR A 1 202 ? -5.366 -11.267 -12.039 1.00 94.56 202 THR A C 1
ATOM 1621 O O . THR A 1 202 ? -5.082 -11.421 -13.227 1.00 94.56 202 THR A O 1
ATOM 1624 N N . LEU A 1 203 ? -4.426 -11.171 -11.097 1.00 94.12 203 LEU A N 1
ATOM 1625 C CA . LEU A 1 203 ? -2.994 -11.328 -11.357 1.00 94.12 203 LEU A CA 1
ATOM 1626 C C . LEU A 1 203 ? -2.591 -12.803 -11.218 1.00 94.12 203 LEU A C 1
ATOM 1628 O O . LEU A 1 203 ? -3.296 -13.551 -10.553 1.00 94.12 203 LEU A O 1
ATOM 1632 N N . PRO A 1 204 ? -1.458 -13.246 -11.792 1.00 93.81 204 PRO A N 1
ATOM 1633 C CA . PRO A 1 204 ? -0.879 -14.536 -11.437 1.00 93.81 204 PRO A CA 1
ATOM 1634 C C . PRO A 1 204 ? -0.657 -14.607 -9.923 1.00 93.81 204 PRO A C 1
ATOM 1636 O O . PRO A 1 204 ? -0.004 -13.729 -9.349 1.00 93.81 204 PRO A O 1
ATOM 1639 N N . HIS A 1 205 ? -1.228 -15.622 -9.279 1.00 92.44 205 HIS A N 1
ATOM 1640 C CA . HIS A 1 205 ? -1.163 -15.795 -7.835 1.00 92.44 205 HIS A CA 1
ATOM 1641 C C . HIS A 1 205 ? -1.193 -17.271 -7.429 1.00 92.44 205 HIS A C 1
ATOM 1643 O O . HIS A 1 205 ? -1.669 -18.127 -8.171 1.00 92.44 205 HIS A O 1
ATOM 1649 N N . ASP A 1 206 ? -0.708 -17.541 -6.215 1.00 89.56 206 ASP A N 1
ATOM 1650 C CA . ASP A 1 206 ? -0.784 -18.852 -5.572 1.00 89.56 206 ASP A CA 1
ATOM 1651 C C . ASP A 1 206 ? -1.787 -18.816 -4.413 1.00 89.56 206 ASP A C 1
ATOM 1653 O O . ASP A 1 206 ? -1.672 -17.981 -3.510 1.00 89.56 206 ASP A O 1
ATOM 1657 N N . GLY A 1 207 ? -2.724 -19.765 -4.398 1.00 90.19 207 GLY A N 1
ATOM 1658 C CA . GLY A 1 207 ? -3.749 -19.905 -3.360 1.00 90.19 207 GLY A CA 1
ATOM 1659 C C . GLY A 1 207 ? -5.146 -19.504 -3.831 1.00 90.19 207 GLY A C 1
ATOM 1660 O O . GLY A 1 207 ? -5.329 -19.074 -4.961 1.00 90.19 207 GLY A O 1
ATOM 1661 N N . GLU A 1 208 ? -6.141 -19.681 -2.962 1.00 92.81 208 GLU A N 1
ATOM 1662 C CA . GLU A 1 208 ? -7.554 -19.468 -3.317 1.00 92.81 208 GLU A CA 1
ATOM 1663 C C . GLU A 1 208 ? -8.044 -18.040 -3.042 1.00 92.81 208 GLU A C 1
ATOM 1665 O O . GLU A 1 208 ? -8.936 -17.553 -3.730 1.00 92.81 208 GLU A O 1
ATOM 1670 N N . ALA A 1 209 ? -7.491 -17.372 -2.024 1.00 96.94 209 ALA A N 1
ATOM 1671 C CA . ALA A 1 209 ? -7.906 -16.032 -1.620 1.00 96.94 209 ALA A CA 1
ATOM 1672 C C . ALA A 1 209 ? -6.775 -15.258 -0.935 1.00 96.94 209 ALA A C 1
ATOM 1674 O O . ALA A 1 209 ? -5.971 -15.832 -0.190 1.00 96.94 209 ALA A O 1
ATOM 1675 N N . LEU A 1 210 ? -6.753 -13.939 -1.129 1.00 97.81 210 LEU A N 1
ATOM 1676 C CA . LEU A 1 210 ? -5.762 -13.045 -0.535 1.00 97.81 210 LEU A CA 1
ATOM 1677 C C . LEU A 1 210 ? -5.911 -12.978 0.989 1.00 97.81 210 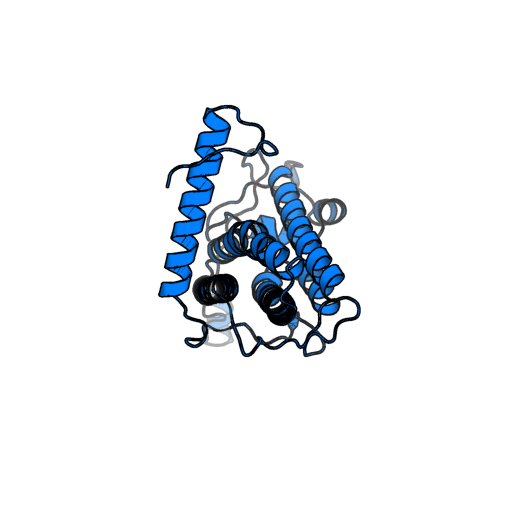LEU A C 1
ATOM 1679 O O . LEU A 1 210 ? -4.906 -12.940 1.697 1.00 97.81 210 LEU A O 1
ATOM 1683 N N . ILE A 1 211 ? -7.142 -13.031 1.506 1.00 97.75 211 ILE A N 1
ATOM 1684 C CA . ILE A 1 211 ? -7.420 -12.973 2.952 1.00 97.75 211 ILE A CA 1
ATOM 1685 C C . ILE A 1 211 ? -6.745 -14.087 3.775 1.00 97.75 211 ILE A C 1
ATOM 1687 O O . ILE A 1 211 ? -6.501 -13.902 4.967 1.00 97.75 211 ILE A O 1
ATOM 1691 N N . VAL A 1 212 ? -6.421 -15.232 3.159 1.00 97.12 212 VAL A N 1
ATOM 1692 C CA . VAL A 1 212 ? -5.712 -16.357 3.805 1.00 97.12 212 VAL A CA 1
ATOM 1693 C C . VAL A 1 212 ? -4.242 -16.464 3.387 1.00 97.12 212 VAL A C 1
ATOM 1695 O O . VAL A 1 212 ? -3.546 -17.394 3.798 1.00 97.12 212 VAL A O 1
ATOM 1698 N N . ALA A 1 213 ? -3.750 -15.534 2.567 1.00 96.50 213 ALA A N 1
ATOM 1699 C CA . ALA A 1 213 ? -2.370 -15.546 2.112 1.00 96.50 213 ALA A CA 1
ATOM 1700 C C . ALA A 1 213 ? -1.395 -15.270 3.267 1.00 96.50 213 ALA A C 1
ATOM 1702 O O . ALA A 1 213 ? -1.678 -14.510 4.196 1.00 96.50 213 ALA A O 1
ATOM 1703 N N . LYS A 1 214 ? -0.193 -15.855 3.184 1.00 96.56 214 LYS A N 1
ATOM 1704 C CA . LYS A 1 214 ? 0.862 -15.604 4.172 1.00 96.56 214 LYS A CA 1
ATOM 1705 C C . LYS A 1 214 ? 1.275 -14.125 4.151 1.00 96.56 214 LYS A C 1
ATOM 1707 O O . LYS A 1 214 ? 1.571 -13.584 3.081 1.00 96.56 214 LYS A O 1
ATOM 1712 N N . TRP A 1 215 ? 1.350 -13.512 5.335 1.00 97.81 215 TRP A N 1
ATOM 1713 C CA . TRP A 1 215 ? 1.875 -12.158 5.518 1.00 97.81 215 TRP A CA 1
ATOM 1714 C C . TRP A 1 215 ? 3.327 -12.051 5.008 1.00 97.81 215 TRP A C 1
ATOM 1716 O O . TRP A 1 215 ? 4.133 -12.939 5.304 1.00 97.81 215 TRP A O 1
ATOM 1726 N N . PRO A 1 216 ? 3.682 -11.008 4.234 1.00 97.25 216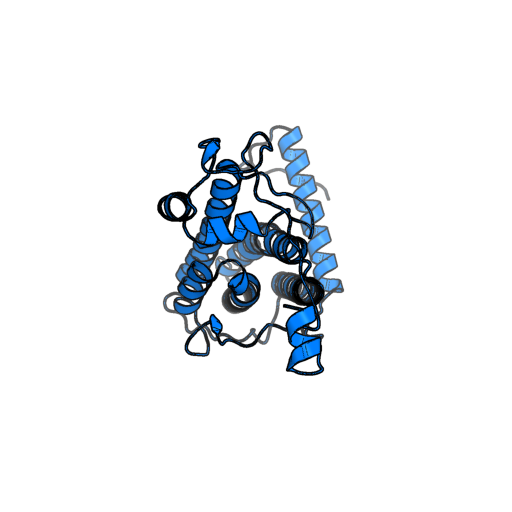 PRO A N 1
ATOM 1727 C CA . PRO A 1 216 ? 5.063 -10.773 3.829 1.00 97.25 216 PRO A CA 1
ATOM 1728 C C . PRO A 1 216 ? 5.960 -10.477 5.034 1.00 97.25 216 PRO A C 1
ATOM 1730 O O . PRO A 1 216 ? 5.602 -9.701 5.914 1.00 97.25 216 PRO A O 1
ATOM 1733 N N . GLU A 1 217 ? 7.152 -11.058 5.048 1.00 96.94 217 GLU A N 1
ATOM 1734 C CA . GLU A 1 217 ? 8.152 -10.858 6.098 1.00 96.94 217 GLU A CA 1
ATOM 1735 C C . GLU A 1 217 ? 9.405 -10.217 5.494 1.00 96.94 217 GLU A C 1
ATOM 1737 O O . GLU A 1 217 ? 9.654 -10.338 4.293 1.00 96.94 217 GLU A O 1
ATOM 1742 N N . TYR A 1 218 ? 10.188 -9.528 6.328 1.00 97.62 218 TYR A N 1
ATOM 1743 C CA . TYR A 1 218 ? 11.486 -9.013 5.904 1.00 97.62 218 TYR A CA 1
ATOM 1744 C C . TYR A 1 218 ? 12.416 -10.176 5.533 1.00 97.62 218 TYR A C 1
ATOM 1746 O O . TYR A 1 218 ? 12.575 -11.117 6.311 1.00 97.62 218 TYR A O 1
ATOM 1754 N N . ASP A 1 219 ? 13.061 -10.078 4.374 1.00 97.69 219 ASP A N 1
ATOM 1755 C CA . ASP A 1 219 ? 14.011 -11.066 3.867 1.00 97.69 219 ASP A CA 1
ATOM 1756 C C . ASP A 1 219 ? 15.349 -10.393 3.545 1.00 97.69 219 ASP A C 1
ATOM 1758 O O . ASP A 1 219 ? 15.429 -9.507 2.693 1.00 97.69 219 ASP A O 1
ATOM 1762 N N . GLU A 1 220 ? 16.427 -10.828 4.197 1.00 97.75 220 GLU A N 1
ATOM 1763 C CA . GLU A 1 220 ? 17.768 -10.281 3.966 1.00 97.75 220 GLU A CA 1
ATOM 1764 C C . GLU A 1 220 ? 18.234 -10.478 2.511 1.00 97.75 220 GLU A C 1
ATOM 1766 O O . GLU A 1 220 ? 18.993 -9.661 1.992 1.00 97.75 220 GLU A O 1
ATOM 1771 N N . ALA A 1 221 ? 17.725 -11.492 1.798 1.00 97.00 221 ALA A N 1
ATOM 1772 C CA . ALA A 1 221 ? 18.021 -11.703 0.380 1.00 97.00 221 ALA A CA 1
ATOM 1773 C C . ALA A 1 221 ? 17.461 -10.598 -0.538 1.00 97.00 221 ALA A C 1
ATOM 1775 O O . ALA A 1 221 ? 17.903 -10.466 -1.681 1.00 97.00 221 ALA A O 1
ATOM 1776 N N . LEU A 1 222 ? 16.509 -9.797 -0.047 1.00 97.19 222 LEU A N 1
ATOM 1777 C CA . LEU A 1 222 ? 15.927 -8.650 -0.748 1.00 97.19 222 LEU A CA 1
ATOM 1778 C C . LEU A 1 222 ? 16.524 -7.308 -0.287 1.00 97.19 222 LEU A C 1
ATOM 1780 O O . LEU A 1 222 ? 16.027 -6.245 -0.668 1.00 97.19 222 LEU A O 1
ATOM 1784 N N . SER A 1 223 ? 17.582 -7.336 0.528 1.00 97.81 223 SER A N 1
ATOM 1785 C CA . SER A 1 223 ? 18.313 -6.153 0.987 1.00 97.81 223 SER A CA 1
ATOM 1786 C C . SER A 1 223 ? 19.383 -5.746 -0.033 1.00 97.81 223 SER A C 1
ATOM 1788 O O . SER A 1 223 ? 20.388 -6.429 -0.230 1.00 97.81 223 SER A O 1
ATOM 1790 N N . PHE A 1 224 ? 19.177 -4.605 -0.697 1.00 97.94 224 PHE A N 1
ATOM 1791 C CA . PHE A 1 224 ? 20.081 -4.063 -1.724 1.00 97.94 224 PHE A CA 1
ATOM 1792 C C . PHE A 1 224 ? 20.416 -2.582 -1.465 1.00 97.94 224 PHE A C 1
ATOM 1794 O O . PHE A 1 224 ? 20.133 -1.720 -2.305 1.00 97.94 224 PHE A O 1
ATOM 1801 N N . PRO A 1 225 ? 21.001 -2.232 -0.304 1.00 97.06 225 PRO A N 1
ATOM 1802 C CA . PRO A 1 225 ? 21.168 -0.837 0.109 1.00 97.06 225 PRO A CA 1
ATOM 1803 C C . PRO A 1 225 ? 22.080 -0.035 -0.829 1.00 97.06 225 PRO A C 1
ATOM 1805 O O 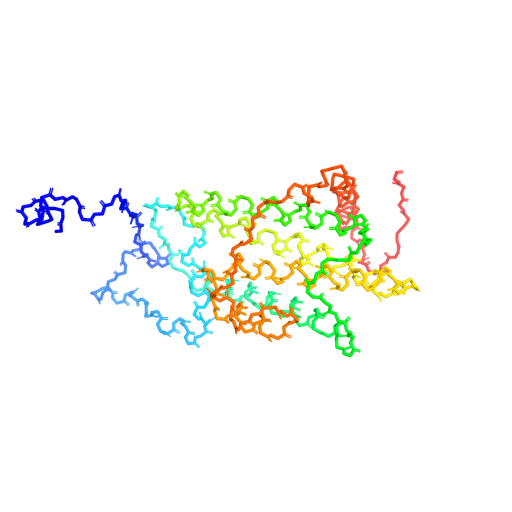. PRO A 1 225 ? 21.845 1.153 -1.056 1.00 97.06 225 PRO A O 1
ATOM 1808 N N . GLN A 1 226 ? 23.108 -0.668 -1.404 1.00 96.69 226 GLN A N 1
ATOM 1809 C CA . GLN A 1 226 ? 24.044 0.016 -2.294 1.00 96.69 226 GLN A CA 1
ATOM 1810 C C . GLN A 1 226 ? 23.407 0.334 -3.652 1.00 96.69 226 GLN A C 1
ATOM 1812 O O . GLN A 1 226 ? 23.517 1.463 -4.137 1.00 96.69 226 GLN A O 1
ATOM 1817 N N . GLU A 1 227 ? 22.724 -0.630 -4.271 1.00 95.62 227 GLU A N 1
ATOM 1818 C CA . GLU A 1 227 ? 21.989 -0.421 -5.518 1.00 95.62 227 GLU A CA 1
ATOM 1819 C C . GLU A 1 227 ? 20.840 0.561 -5.332 1.00 95.62 227 GLU A C 1
ATOM 1821 O O . GLU A 1 227 ? 20.637 1.421 -6.192 1.00 95.62 227 GLU A O 1
ATOM 1826 N N . ALA A 1 228 ? 20.146 0.485 -4.193 1.00 95.75 228 ALA A N 1
ATOM 1827 C CA . ALA A 1 228 ? 19.086 1.418 -3.869 1.00 95.75 228 ALA A CA 1
ATOM 1828 C C . ALA A 1 228 ? 19.615 2.856 -3.795 1.00 95.75 228 ALA A C 1
ATOM 1830 O O . ALA A 1 228 ? 19.117 3.725 -4.510 1.00 95.75 228 ALA A O 1
ATOM 1831 N N . LYS A 1 229 ? 20.698 3.085 -3.042 1.00 96.69 229 LYS A N 1
ATOM 1832 C CA . LYS A 1 229 ? 21.348 4.399 -2.934 1.00 96.69 229 LYS A CA 1
ATOM 1833 C C . LYS A 1 229 ? 21.832 4.929 -4.286 1.00 96.69 229 LYS A C 1
ATOM 1835 O O . LYS A 1 229 ? 21.682 6.113 -4.585 1.00 96.69 229 LYS A O 1
ATOM 1840 N N . ASN A 1 230 ? 22.414 4.065 -5.117 1.00 94.94 230 ASN A N 1
ATOM 1841 C CA . ASN A 1 230 ? 22.872 4.454 -6.450 1.00 94.94 230 ASN A CA 1
ATOM 1842 C C . ASN A 1 230 ? 21.708 4.939 -7.321 1.00 94.94 230 ASN A C 1
ATOM 1844 O O . ASN A 1 230 ? 21.835 5.965 -7.991 1.00 94.94 230 ASN A O 1
ATOM 1848 N N . LEU A 1 231 ? 20.575 4.232 -7.300 1.00 95.69 231 LEU A N 1
ATOM 1849 C CA . LEU A 1 231 ? 19.406 4.633 -8.073 1.00 95.69 231 LEU A CA 1
ATOM 1850 C C . LEU A 1 231 ? 18.750 5.893 -7.500 1.00 95.69 231 LEU A C 1
ATOM 1852 O O . LEU A 1 231 ? 18.393 6.783 -8.265 1.00 95.69 231 LEU A O 1
ATOM 1856 N N . GLU A 1 232 ? 18.668 6.025 -6.178 1.00 96.56 232 GLU A N 1
ATOM 1857 C CA . GLU A 1 232 ? 18.144 7.220 -5.506 1.00 96.56 232 GLU A CA 1
ATOM 1858 C C . GLU A 1 232 ? 18.938 8.484 -5.870 1.00 96.56 232 GLU A C 1
ATOM 1860 O O . GLU A 1 232 ? 18.338 9.531 -6.114 1.00 96.56 232 GLU A O 1
ATOM 1865 N N . ASN A 1 233 ? 20.265 8.390 -6.018 1.00 95.81 233 ASN A N 1
ATOM 1866 C CA . ASN A 1 233 ? 21.085 9.502 -6.515 1.00 95.81 233 ASN A CA 1
ATOM 1867 C C . ASN A 1 233 ? 20.686 9.918 -7.943 1.00 95.81 233 ASN A C 1
ATOM 1869 O O . ASN A 1 233 ? 20.582 11.110 -8.244 1.00 95.81 233 ASN A O 1
ATOM 1873 N N . VAL A 1 234 ? 20.418 8.947 -8.822 1.00 95.00 234 VAL A N 1
ATOM 1874 C CA . VAL A 1 234 ? 19.931 9.212 -10.187 1.00 95.00 234 VAL A CA 1
ATOM 1875 C C . VAL A 1 234 ? 18.537 9.842 -10.149 1.00 95.00 234 VAL A C 1
ATOM 1877 O O . VAL A 1 234 ? 18.277 10.811 -10.863 1.00 95.00 234 VAL A O 1
ATOM 1880 N N . MET A 1 235 ? 17.642 9.349 -9.290 1.00 94.81 235 MET A N 1
ATOM 1881 C CA . MET A 1 235 ? 16.305 9.921 -9.108 1.00 94.81 235 MET A CA 1
ATOM 1882 C C . MET A 1 235 ? 16.367 11.363 -8.598 1.00 94.81 235 MET A C 1
ATOM 1884 O O . MET A 1 235 ? 15.643 12.224 -9.102 1.00 94.81 235 MET A O 1
ATOM 1888 N N . ALA A 1 236 ? 17.251 11.651 -7.640 1.00 95.19 236 ALA A N 1
ATOM 1889 C CA . ALA A 1 236 ? 17.480 12.994 -7.117 1.00 95.19 236 ALA A CA 1
ATOM 1890 C C . ALA A 1 236 ? 17.957 13.948 -8.220 1.00 95.19 236 ALA A C 1
ATOM 1892 O O . ALA A 1 236 ? 17.420 15.048 -8.360 1.00 95.19 236 ALA A O 1
ATOM 1893 N N . LEU A 1 237 ? 18.888 13.498 -9.065 1.00 94.81 237 LEU A N 1
ATOM 1894 C CA . LEU A 1 237 ? 19.341 14.256 -10.228 1.00 94.81 237 LEU A CA 1
ATOM 1895 C C . LEU A 1 237 ? 18.202 14.516 -11.229 1.00 94.81 237 LEU A C 1
ATOM 1897 O O . LEU A 1 237 ? 18.023 15.647 -11.680 1.00 94.81 237 LEU A O 1
ATOM 1901 N N . ILE A 1 238 ? 17.383 13.507 -11.544 1.00 93.12 238 ILE A N 1
ATOM 1902 C CA . ILE A 1 238 ? 16.218 13.662 -12.432 1.00 93.12 238 ILE A CA 1
ATOM 1903 C C . ILE A 1 238 ? 15.221 14.676 -11.855 1.00 93.12 238 ILE A C 1
ATOM 1905 O O . ILE A 1 238 ? 14.713 15.522 -12.596 1.00 93.12 238 ILE A O 1
ATOM 1909 N N . ARG A 1 239 ? 14.942 14.623 -10.546 1.00 93.88 239 ARG A N 1
ATOM 1910 C CA . ARG A 1 239 ? 14.075 15.598 -9.865 1.00 93.88 239 ARG A CA 1
ATOM 1911 C C . ARG A 1 239 ? 14.661 17.007 -9.966 1.00 93.88 239 ARG A C 1
ATOM 1913 O O . ARG A 1 239 ? 13.942 17.909 -10.381 1.00 93.88 239 ARG A O 1
ATOM 1920 N N . ALA A 1 240 ? 15.956 17.183 -9.700 1.00 93.25 240 ALA A N 1
ATOM 1921 C CA . ALA A 1 240 ? 16.635 18.475 -9.827 1.00 93.25 240 ALA A CA 1
ATOM 1922 C C . ALA A 1 240 ? 16.544 19.045 -11.255 1.00 93.25 240 ALA A C 1
ATOM 1924 O O . ALA A 1 240 ? 16.212 20.217 -11.441 1.00 93.25 240 ALA A O 1
ATOM 1925 N N . ILE A 1 241 ? 16.741 18.202 -12.275 1.00 92.31 241 ILE A N 1
ATOM 1926 C CA . ILE A 1 241 ? 16.569 18.576 -13.685 1.00 92.31 241 ILE A CA 1
ATOM 1927 C C . ILE A 1 241 ? 15.125 19.014 -13.967 1.00 92.31 241 ILE A C 1
ATOM 1929 O O . ILE A 1 241 ? 14.911 20.038 -14.618 1.00 92.31 241 ILE A O 1
ATOM 1933 N N . ARG A 1 242 ? 14.122 18.259 -13.496 1.00 90.31 242 ARG A N 1
ATOM 1934 C CA . ARG A 1 242 ? 12.698 18.595 -13.685 1.00 90.31 242 ARG A CA 1
ATOM 1935 C C . ARG A 1 242 ? 12.349 19.929 -13.026 1.00 90.31 242 ARG A C 1
ATOM 1937 O O . ARG A 1 242 ? 11.726 20.765 -13.677 1.00 90.31 242 ARG A O 1
ATOM 1944 N N . THR A 1 243 ? 12.809 20.161 -11.797 1.00 92.62 243 THR A N 1
ATOM 1945 C CA . THR A 1 243 ? 12.633 21.437 -11.090 1.00 92.62 243 THR A CA 1
ATOM 1946 C C . THR A 1 243 ? 13.236 22.587 -11.886 1.00 92.62 243 THR A C 1
ATOM 1948 O O . THR A 1 243 ? 12.540 23.555 -12.185 1.00 92.62 243 THR A O 1
ATOM 1951 N N . ARG A 1 244 ? 14.488 22.449 -12.342 1.00 91.25 244 ARG A N 1
ATOM 1952 C CA . ARG A 1 244 ? 15.156 23.503 -13.112 1.00 91.25 244 ARG A CA 1
ATOM 1953 C C . ARG A 1 244 ? 14.457 23.802 -14.437 1.00 91.25 244 ARG A C 1
ATOM 1955 O O . ARG A 1 244 ? 14.350 24.956 -14.840 1.00 91.25 244 ARG A O 1
ATOM 1962 N N . ARG A 1 245 ? 13.953 22.773 -15.121 1.00 91.06 245 ARG A N 1
ATOM 1963 C CA . ARG A 1 245 ? 13.165 22.948 -16.350 1.00 91.06 245 ARG A CA 1
ATOM 1964 C C . ARG A 1 245 ? 11.871 23.712 -16.095 1.00 91.06 245 ARG A C 1
ATOM 1966 O O . ARG A 1 245 ? 11.540 24.574 -16.905 1.00 91.06 245 ARG A O 1
ATOM 1973 N N . ASN A 1 246 ? 11.184 23.428 -14.990 1.00 91.00 246 ASN A N 1
ATOM 1974 C CA . ASN A 1 246 ? 9.969 24.145 -14.607 1.00 91.00 246 ASN A CA 1
ATOM 1975 C C . ASN A 1 246 ? 10.264 25.617 -14.290 1.00 91.00 246 ASN A C 1
ATOM 1977 O O . ASN A 1 246 ? 9.575 26.487 -14.810 1.00 91.00 246 ASN A O 1
ATOM 1981 N N . GLU A 1 247 ? 11.325 25.909 -13.532 1.00 92.69 247 GLU A N 1
ATOM 1982 C CA . GLU A 1 247 ? 11.772 27.289 -13.261 1.00 92.69 247 GLU A CA 1
ATOM 1983 C C . GLU A 1 247 ? 12.067 28.069 -14.549 1.00 92.69 247 GLU A C 1
ATOM 1985 O O . GLU A 1 247 ? 11.774 29.257 -14.659 1.00 92.69 247 GLU A O 1
ATOM 1990 N N . MET A 1 248 ? 12.637 27.389 -15.543 1.00 91.12 248 MET A N 1
ATOM 1991 C CA . MET A 1 248 ? 12.962 27.966 -16.846 1.00 91.12 248 MET A CA 1
ATOM 1992 C C . MET A 1 248 ? 11.787 27.934 -17.837 1.00 91.12 248 MET A C 1
ATOM 1994 O O . MET A 1 248 ? 11.978 28.275 -19.005 1.00 91.12 248 MET A O 1
ATOM 1998 N N . ASN A 1 249 ? 10.591 27.510 -17.410 1.00 90.44 249 ASN A N 1
ATOM 1999 C CA . ASN A 1 249 ? 9.404 27.335 -18.253 1.00 90.44 249 ASN A CA 1
ATOM 2000 C C . ASN A 1 249 ? 9.673 26.503 -19.524 1.00 90.44 249 ASN A C 1
ATOM 2002 O O . ASN A 1 249 ? 9.115 26.760 -20.592 1.00 90.44 249 ASN A O 1
ATOM 2006 N N . VAL A 1 250 ? 10.554 25.502 -19.431 1.00 87.50 250 VAL A N 1
ATOM 2007 C CA . VAL A 1 250 ? 10.874 24.604 -20.544 1.00 87.50 250 VAL A CA 1
ATOM 2008 C C . VAL A 1 250 ? 9.774 23.544 -20.652 1.00 87.50 250 VAL A C 1
ATOM 2010 O O . VAL A 1 250 ? 9.642 22.729 -19.736 1.00 87.50 250 VAL A O 1
ATOM 2013 N N . PRO A 1 251 ? 9.033 23.463 -21.776 1.00 87.56 251 PRO A N 1
ATOM 2014 C CA . PRO A 1 251 ? 7.966 22.476 -21.935 1.00 87.56 251 PRO A CA 1
ATOM 2015 C C . PRO A 1 251 ? 8.477 21.035 -21.757 1.00 87.56 251 PRO A C 1
ATOM 2017 O O . PRO A 1 251 ? 9.577 20.740 -22.239 1.00 87.56 251 PRO A O 1
ATOM 2020 N N . PRO A 1 252 ? 7.712 20.109 -21.140 1.00 83.00 252 PRO A N 1
ATOM 2021 C CA . PRO A 1 252 ? 8.157 18.731 -20.887 1.00 83.00 252 PRO A CA 1
ATOM 2022 C C . PRO A 1 252 ? 8.618 17.971 -22.141 1.00 83.00 252 PRO A C 1
ATOM 2024 O O . PRO A 1 252 ? 9.626 17.264 -22.106 1.00 83.00 252 PRO A O 1
ATOM 2027 N N . SER A 1 253 ? 7.945 18.184 -23.275 1.00 86.88 253 SER A N 1
ATOM 2028 C CA . SER A 1 253 ? 8.240 17.532 -24.559 1.00 86.88 253 SER A CA 1
ATOM 2029 C C . SER A 1 253 ? 9.501 18.052 -25.261 1.00 86.88 253 SER A C 1
ATOM 2031 O O . SER A 1 253 ? 10.012 17.404 -26.175 1.00 86.88 253 SER A O 1
ATOM 2033 N N . LYS A 1 254 ? 10.030 19.212 -24.852 1.00 87.38 254 LYS A N 1
ATOM 2034 C CA . LYS A 1 254 ? 11.204 19.818 -25.486 1.00 87.38 254 LYS A CA 1
ATOM 2035 C C . LYS A 1 254 ? 12.483 19.139 -24.991 1.00 87.38 254 LYS A C 1
ATOM 2037 O O . LYS A 1 254 ? 12.722 19.063 -23.787 1.00 87.38 254 LYS A O 1
ATOM 2042 N N . LYS A 1 255 ? 13.332 18.670 -25.910 1.00 85.31 255 LYS A N 1
ATOM 2043 C CA . LYS A 1 255 ? 14.674 18.179 -25.557 1.00 85.31 255 LYS A CA 1
ATOM 2044 C C . LYS A 1 255 ? 15.523 19.342 -25.028 1.00 85.31 255 LYS A C 1
ATOM 2046 O O . LYS A 1 255 ? 15.483 20.436 -25.589 1.00 85.31 255 LYS A O 1
ATOM 2051 N N . ALA A 1 256 ? 16.277 19.101 -23.959 1.00 80.44 256 ALA A N 1
ATOM 2052 C CA . ALA A 1 256 ? 17.177 20.073 -23.346 1.00 80.44 256 ALA A CA 1
ATOM 2053 C C . ALA A 1 256 ? 18.584 19.476 -23.243 1.00 80.44 256 ALA A C 1
ATOM 2055 O O . ALA A 1 256 ? 18.727 18.295 -22.928 1.00 80.44 256 ALA A O 1
ATOM 2056 N N . HIS A 1 257 ? 19.604 20.291 -23.506 1.00 83.06 257 HIS A N 1
ATOM 2057 C CA . HIS A 1 257 ? 20.993 19.924 -23.245 1.00 83.06 257 HIS A CA 1
ATOM 2058 C C . HIS A 1 257 ? 21.296 20.157 -21.765 1.00 83.06 257 HIS A C 1
ATOM 2060 O O . HIS A 1 257 ? 20.974 21.217 -21.229 1.00 83.06 257 HIS 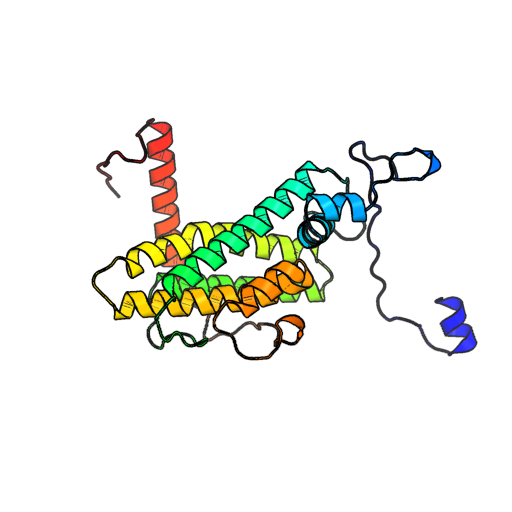A O 1
ATOM 2066 N N . ILE A 1 258 ? 21.872 19.152 -21.111 1.00 81.06 258 ILE A N 1
ATOM 2067 C CA . ILE A 1 258 ? 22.148 19.151 -19.673 1.00 81.06 258 ILE A CA 1
ATOM 2068 C C . ILE A 1 258 ? 23.633 18.848 -19.488 1.00 81.06 258 ILE A C 1
ATOM 2070 O O . ILE A 1 258 ? 24.164 17.964 -20.157 1.00 81.06 258 ILE A O 1
ATOM 2074 N N . TYR A 1 259 ? 24.273 19.578 -18.578 1.00 83.19 259 TYR A N 1
ATOM 2075 C CA . TYR A 1 259 ? 25.620 19.302 -18.090 1.00 83.19 259 TYR A CA 1
ATOM 2076 C C . TYR A 1 259 ? 25.485 18.815 -16.645 1.00 83.19 259 TYR A C 1
ATOM 2078 O O . TYR A 1 259 ? 24.846 19.498 -15.842 1.00 83.19 259 TYR A O 1
ATOM 2086 N N . ILE A 1 260 ? 25.993 17.612 -16.369 1.00 77.44 260 ILE A N 1
ATOM 2087 C CA . ILE A 1 260 ? 25.910 16.909 -15.079 1.00 77.44 260 ILE A CA 1
ATOM 2088 C C . ILE A 1 260 ? 27.322 16.791 -14.522 1.00 77.44 260 ILE A C 1
ATOM 2090 O O . ILE A 1 260 ? 28.204 16.387 -15.314 1.00 77.44 260 ILE A O 1
#

Secondary structure (DSSP, 8-state):
-HHHHHHHHSS-S-S-------EE-TTSPBP-TTTT-PPPHHHHHHHH-HHHHHHHHHTT--TTPPEEP-HHHHHHHHHHHHHHHHHHHHHHHHHTTS---SSPPSS--HHHHHHHHHHHHHHHHHHHHHHTT-HHHHHHHHHHIIIIIIIIIIHHHHHHHHTSS-HHHHHHHHHHHHHHHHHHHHHHTTT-HHHHHHHHHHSS-SSS-GGGSPPP---GGG--HHHHHHHHHHHHHHHHHHHHHHHTT--TTS------

Radius of gyration: 22.16 Å; Cα contacts (8 Å, |Δi|>4): 298; chains: 1; bounding box: 56×48×67 Å